Protein AF-R7T8Q0-F1 (afdb_monomer)

Foldseek 3Di:
DDDDDDDDDDDDPPDPPCPDPWDKFWFKWKKKWFQQFFDDLVLCVVPPDQWDDDVVVQWIWHADVVVGKIWTAHRNRMIMIMGDRDPVSVVVVLVVVQVRCVVSVTNGDIGPMFTAKIKIKTADPFFFPVVVLCVVVVVQWDDDCVVPQWIWGADVVVGWIWTQHRRRMIIIMHRDPVSRVVVCVVCVVSRVVGTD

Organism: Capitella teleta (NCBI:txid283909)

Solvent-accessible surface area (backbone atoms only — not comparable to full-atom values): 10788 Å² total; per-residue (Å²): 134,87,79,87,83,80,83,80,83,83,86,78,88,76,74,80,72,84,71,72,91,69,64,72,44,51,66,30,28,31,34,35,32,29,27,85,30,80,40,64,56,72,57,47,48,72,75,42,74,66,48,48,70,37,76,93,76,58,32,33,39,37,53,41,80,81,60,54,30,42,31,41,36,34,42,77,17,45,34,39,36,35,53,18,58,39,73,68,50,38,53,52,42,55,52,50,53,47,49,54,44,37,74,74,70,44,81,59,42,90,42,78,73,43,63,63,37,25,37,34,36,33,61,50,99,46,30,32,47,55,71,60,54,27,64,79,36,52,92,43,25,50,67,50,70,92,84,37,82,42,33,40,36,52,44,77,83,57,54,31,40,35,34,42,31,50,74,19,41,33,41,33,42,13,51,40,71,67,37,43,55,53,45,49,65,62,45,46,71,63,48,60,78,36,52,105

Sequence (196 aa):
EEKEEEEEEEGGEEGCLDAPILDIVINNVVCSFSTRCHLNLKRIAREGNHVIYKPENGMVSMKLRKPYTTANIWSSGSITATGSTSEVDAKIAARRYCRILQKMGFRVRFGRYRVVNVLGTCSLPFGIRISQFAQDHHKQCSYEPELHPGATYTMMEPRATLKLFTTGSITVTAPRVENVKLAINHIWPLVFKYRM

Nearest PDB structures (foldseek):
  1cdw-assembly1_A  TM=9.760E-01  e=4.403E-21  Homo sapiens
  1vok-assembly5_A  TM=9.800E-01  e=8.972E-20  Arabidopsis thaliana
  4b0a-assembly1_A  TM=9.634E-01  e=5.429E-20  Saccharomyces cerevisiae
  4wzs-assembly1_D  TM=9.732E-01  e=9.487E-20  Encephalitozoon cuniculi GB-M1
  6e16-assembly1_A  TM=9.614E-01  e=2.192E-19  Saccharomyces cerevisiae S288C

Secondary structure (DSSP, 8-state):
-----------------------EEEEEEEEEEE-SS---HHHHHHH-SSEEEETTTTEEEEEETTTTEEEEEETTSEEEEEEESSHHHHHHHHHHHHHHHHHTT-----EEEEEEEEEEEEE-SS-B-HHHHHHHTTTTEE--TTT-SSEEEEETTTTEEEEE-TTSEEEEEESSHHHHHHHHHHHHHHHHTTB-

pLDDT: mean 84.85, std 17.07, range [26.39, 95.75]

Structure (mmCIF, N/CA/C/O backbone):
data_AF-R7T8Q0-F1
#
_entry.id   AF-R7T8Q0-F1
#
loop_
_atom_site.group_PDB
_atom_site.id
_atom_site.type_symbol
_atom_site.label_atom_id
_atom_site.label_alt_id
_atom_site.label_comp_id
_atom_site.label_asym_id
_atom_site.label_entity_id
_atom_site.label_seq_id
_atom_site.pdbx_PDB_ins_code
_atom_site.Cartn_x
_atom_site.Cartn_y
_atom_site.Cartn_z
_atom_site.occupancy
_atom_site.B_iso_or_equiv
_atom_site.auth_seq_id
_atom_site.auth_comp_id
_atom_site.auth_asym_id
_atom_site.auth_atom_id
_atom_site.pdbx_PDB_model_num
ATOM 1 N N . GLU A 1 1 ? -33.573 -41.399 -43.851 1.00 38.53 1 GLU A N 1
ATOM 2 C CA . GLU A 1 1 ? -32.718 -40.475 -44.617 1.00 38.53 1 GLU A CA 1
ATOM 3 C C . GLU A 1 1 ? -33.036 -39.073 -44.107 1.00 38.53 1 GLU A C 1
ATOM 5 O O . GLU A 1 1 ? -33.860 -38.383 -44.681 1.00 38.53 1 GLU A O 1
ATOM 10 N N . GLU A 1 2 ? -32.704 -38.723 -42.862 1.00 35.88 2 GLU A N 1
ATOM 11 C CA . GLU A 1 2 ? -31.340 -38.505 -42.340 1.00 35.88 2 GLU A CA 1
ATOM 12 C C . GLU A 1 2 ? -30.496 -37.688 -43.314 1.00 35.88 2 GLU A C 1
ATOM 14 O O . GLU A 1 2 ? -29.957 -38.249 -44.263 1.00 35.88 2 GLU A O 1
ATOM 19 N N . LYS A 1 3 ? -30.415 -36.379 -43.058 1.00 32.78 3 LYS A N 1
ATOM 20 C CA . LYS A 1 3 ? -29.250 -35.537 -43.329 1.00 32.78 3 LYS A CA 1
ATOM 21 C C . LYS A 1 3 ? -29.212 -34.438 -42.269 1.00 32.78 3 LYS A C 1
ATOM 23 O O . LYS A 1 3 ? -30.033 -33.525 -42.276 1.00 32.78 3 LYS A O 1
ATOM 28 N N . GLU A 1 4 ? -28.309 -34.642 -41.321 1.00 31.45 4 GLU A N 1
ATOM 29 C CA . GLU A 1 4 ? -27.741 -33.632 -40.438 1.00 31.45 4 GLU A CA 1
ATOM 30 C C . GLU A 1 4 ? -26.953 -32.635 -41.302 1.00 31.45 4 GLU A C 1
ATOM 32 O O . GLU A 1 4 ? -26.169 -33.041 -42.160 1.00 31.45 4 GLU A O 1
ATOM 37 N N . GLU A 1 5 ? -27.180 -31.344 -41.091 1.00 33.19 5 GLU A N 1
ATOM 38 C CA . GLU A 1 5 ? -26.257 -30.278 -41.477 1.00 33.19 5 GLU A CA 1
ATOM 39 C C . GLU A 1 5 ? -25.858 -29.593 -40.166 1.00 33.19 5 GLU A C 1
ATOM 41 O O . GLU A 1 5 ? -26.568 -28.731 -39.650 1.00 33.19 5 GLU A O 1
ATOM 46 N N . GLU A 1 6 ? -24.769 -30.077 -39.565 1.00 33.00 6 GLU A N 1
ATOM 47 C CA . GLU A 1 6 ? -23.993 -29.316 -38.590 1.00 33.00 6 GLU A CA 1
ATOM 48 C C . GLU A 1 6 ? -23.070 -28.388 -39.391 1.00 33.00 6 GLU A C 1
ATOM 50 O O . GLU A 1 6 ? -22.232 -28.842 -40.170 1.00 33.00 6 GLU A O 1
ATOM 55 N N . GLU A 1 7 ? -23.275 -27.080 -39.248 1.00 31.66 7 GLU A N 1
ATOM 56 C CA . GLU A 1 7 ? -22.374 -26.057 -39.772 1.00 31.66 7 GLU A CA 1
ATOM 57 C C . GLU A 1 7 ? -21.091 -26.049 -38.924 1.00 31.66 7 GLU A C 1
ATOM 59 O O . GLU A 1 7 ? -21.078 -25.595 -37.779 1.00 31.66 7 GLU A O 1
ATOM 64 N N . GLU A 1 8 ? -20.004 -26.577 -39.488 1.00 29.05 8 GLU A N 1
ATOM 65 C CA . GLU A 1 8 ? -18.639 -26.353 -39.011 1.00 29.05 8 GLU A CA 1
ATOM 66 C C . GLU A 1 8 ? -18.234 -24.899 -39.317 1.00 29.05 8 GLU A C 1
ATOM 68 O O . GLU A 1 8 ? -17.882 -24.554 -40.447 1.00 29.05 8 GLU A O 1
ATOM 73 N N . GLU A 1 9 ? -18.268 -24.026 -38.308 1.00 31.03 9 GLU A N 1
ATOM 74 C CA . GLU A 1 9 ? -17.567 -22.739 -38.356 1.00 31.03 9 GLU A CA 1
ATOM 75 C C . GLU A 1 9 ? -16.078 -22.951 -38.024 1.00 31.03 9 GLU A C 1
ATOM 77 O O . GLU A 1 9 ? -15.647 -22.871 -36.873 1.0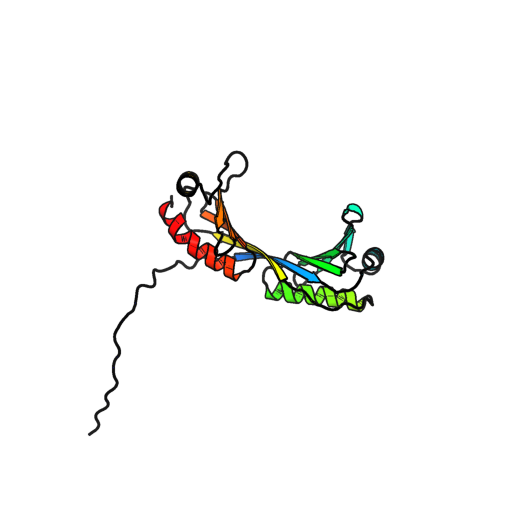0 31.03 9 GLU A O 1
ATOM 82 N N . GLU A 1 10 ? -15.266 -23.200 -39.054 1.00 31.58 10 GLU A N 1
ATOM 83 C CA . GLU A 1 10 ? -13.841 -22.864 -39.024 1.00 31.58 10 GLU A CA 1
ATOM 84 C C . GLU A 1 10 ? -13.664 -21.365 -39.307 1.00 31.58 10 GLU A C 1
ATOM 86 O O . GLU A 1 10 ? -14.063 -20.866 -40.361 1.00 31.58 10 GLU A O 1
ATOM 91 N N . GLY A 1 11 ? -12.986 -20.641 -38.411 1.00 26.39 11 GLY A N 1
ATOM 92 C CA . GLY A 1 11 ? -12.436 -19.335 -38.769 1.00 26.39 11 GLY A CA 1
ATOM 93 C C . GLY A 1 11 ? -12.091 -18.412 -37.609 1.00 26.39 11 GLY A C 1
ATOM 94 O O . GLY A 1 11 ? -12.932 -17.642 -37.157 1.00 26.39 11 GLY A O 1
ATOM 95 N N . GLY A 1 12 ? -10.809 -18.389 -37.230 1.00 28.09 12 GLY A N 1
ATOM 96 C CA . GLY A 1 12 ? -10.190 -17.183 -36.670 1.00 28.09 12 GLY A CA 1
ATOM 97 C C . GLY A 1 12 ? -9.540 -17.316 -35.296 1.00 28.09 12 GLY A C 1
ATOM 98 O O . GLY A 1 12 ? -9.848 -16.537 -34.398 1.00 28.09 12 GLY A O 1
ATOM 99 N N . GLU A 1 13 ? -8.579 -18.229 -35.133 1.00 37.47 13 GLU A N 1
ATOM 100 C CA . GLU A 1 13 ? -7.553 -18.078 -34.095 1.00 37.47 13 GLU A CA 1
ATOM 101 C C . GLU A 1 13 ? -6.647 -16.881 -34.441 1.00 37.47 13 GLU A C 1
ATOM 103 O O . GLU A 1 13 ? -5.555 -17.019 -34.994 1.00 37.47 13 GLU A O 1
ATOM 108 N N . GLU A 1 14 ? -7.100 -15.665 -34.132 1.00 35.75 14 GLU A N 1
ATOM 109 C CA . GLU A 1 14 ? -6.237 -14.484 -34.142 1.00 35.75 14 GLU A CA 1
ATOM 110 C C . GLU A 1 14 ? -5.312 -14.506 -32.913 1.00 35.75 14 GLU A C 1
ATOM 112 O O . GLU A 1 14 ? -5.610 -13.962 -31.853 1.00 35.75 14 GLU A O 1
ATOM 117 N N . GLY A 1 15 ? -4.163 -15.168 -33.074 1.00 34.41 15 GLY A N 1
ATOM 118 C CA . GLY A 1 15 ? -2.878 -14.789 -32.479 1.00 34.41 15 GLY A CA 1
ATOM 119 C C . GLY A 1 15 ? -2.870 -14.439 -30.990 1.00 34.41 15 GLY A C 1
ATOM 120 O O . GLY A 1 15 ? -2.535 -13.312 -30.618 1.00 34.41 15 GLY A O 1
ATOM 121 N N . CYS A 1 16 ? -3.119 -15.418 -30.121 1.00 35.66 16 CYS A N 1
ATOM 122 C CA . CYS A 1 16 ? -2.725 -15.301 -28.721 1.00 35.66 16 CYS A CA 1
ATOM 123 C C . CYS A 1 16 ? -1.196 -15.453 -28.656 1.00 35.66 16 CYS A C 1
ATOM 125 O O . CYS A 1 16 ? -0.671 -16.558 -28.569 1.00 35.66 16 CYS A O 1
ATOM 127 N N . LEU A 1 17 ? -0.460 -14.344 -28.786 1.00 39.97 17 LEU A N 1
ATOM 128 C CA . LEU A 1 17 ? 0.956 -14.314 -28.426 1.00 39.97 17 LEU A CA 1
ATOM 129 C C . LEU A 1 17 ? 1.064 -14.873 -27.009 1.00 39.97 17 LEU A C 1
ATOM 131 O O . LEU A 1 17 ? 0.490 -14.279 -26.096 1.00 39.97 17 LEU A O 1
ATOM 135 N N . ASP A 1 18 ? 1.775 -15.991 -26.855 1.00 44.75 18 ASP A N 1
ATOM 136 C CA . ASP A 1 18 ? 2.146 -16.602 -25.581 1.00 44.75 18 ASP A CA 1
ATOM 137 C C . ASP A 1 18 ? 2.715 -15.533 -24.638 1.00 44.75 18 ASP A C 1
ATOM 139 O O . ASP A 1 18 ? 3.918 -15.261 -24.604 1.00 44.75 18 ASP A O 1
ATOM 143 N N . ALA A 1 19 ? 1.845 -14.872 -23.876 1.00 49.31 19 ALA A N 1
ATOM 144 C CA . ALA A 1 19 ? 2.257 -14.075 -22.745 1.00 49.31 19 ALA A CA 1
ATOM 145 C C . ALA A 1 19 ? 2.774 -15.101 -21.737 1.00 49.31 19 ALA A C 1
ATOM 147 O O . ALA A 1 19 ? 1.989 -15.931 -21.268 1.00 49.31 19 ALA A O 1
ATOM 148 N N . PRO A 1 20 ? 4.081 -15.122 -21.430 1.00 59.03 20 PRO A N 1
ATOM 149 C CA . PRO A 1 20 ? 4.582 -16.106 -20.496 1.00 59.03 20 PRO A CA 1
ATOM 150 C C . PRO A 1 20 ? 3.863 -15.930 -19.170 1.00 59.03 20 PRO A C 1
ATOM 152 O O . PRO A 1 20 ? 3.491 -14.820 -18.781 1.00 59.03 20 PRO A O 1
ATOM 155 N N . ILE A 1 21 ? 3.667 -17.047 -18.478 1.00 63.84 21 ILE A N 1
ATOM 156 C CA . ILE A 1 21 ? 3.061 -17.065 -17.154 1.00 63.84 21 ILE A CA 1
ATOM 157 C C . ILE A 1 21 ? 4.006 -16.306 -16.220 1.00 63.84 21 ILE A C 1
ATOM 159 O O . ILE A 1 21 ? 4.993 -16.849 -15.726 1.00 63.84 21 ILE A O 1
ATOM 163 N N . LEU A 1 22 ? 3.736 -15.018 -16.028 1.00 75.56 22 LEU A N 1
ATOM 164 C CA . LEU A 1 22 ? 4.469 -14.182 -15.094 1.00 75.56 22 LEU A CA 1
ATOM 165 C C . LEU A 1 22 ? 3.908 -14.412 -13.704 1.00 75.56 22 LEU A C 1
ATOM 167 O O . LEU A 1 22 ? 2.721 -14.189 -13.457 1.00 75.56 22 LEU A O 1
ATOM 171 N N . ASP A 1 23 ? 4.774 -14.837 -12.790 1.00 80.75 23 ASP A N 1
ATOM 172 C CA . ASP A 1 23 ? 4.393 -15.000 -11.397 1.00 80.75 23 ASP A CA 1
ATOM 173 C C . ASP A 1 23 ? 4.329 -13.623 -10.719 1.00 80.75 23 ASP A C 1
ATOM 175 O O . ASP A 1 23 ? 5.344 -13.001 -10.381 1.00 80.75 23 ASP A O 1
ATOM 179 N N . ILE A 1 24 ? 3.106 -13.101 -10.601 1.00 88.19 24 ILE A N 1
ATOM 180 C CA . ILE A 1 24 ? 2.817 -11.818 -9.964 1.00 88.19 24 ILE A CA 1
ATOM 181 C C . ILE A 1 24 ? 2.479 -12.080 -8.501 1.00 88.19 24 ILE A C 1
ATOM 183 O O . ILE A 1 24 ? 1.375 -12.516 -8.167 1.00 88.19 24 ILE A O 1
ATOM 187 N N . VAL A 1 25 ? 3.396 -11.712 -7.613 1.00 90.94 25 VAL A N 1
ATOM 188 C CA . VAL A 1 25 ? 3.212 -11.857 -6.169 1.00 90.94 25 VAL A CA 1
ATOM 189 C C . VAL A 1 25 ? 2.767 -10.527 -5.571 1.00 90.94 25 VAL A C 1
ATOM 191 O O . VAL A 1 25 ? 3.467 -9.516 -5.662 1.00 90.94 25 VAL A O 1
ATOM 194 N N . ILE A 1 26 ? 1.596 -10.507 -4.932 1.00 92.00 26 ILE A N 1
ATOM 195 C CA . ILE A 1 26 ? 1.128 -9.339 -4.176 1.00 92.00 26 ILE A CA 1
ATOM 196 C C . ILE A 1 26 ? 1.706 -9.398 -2.764 1.00 92.00 26 ILE A C 1
ATOM 198 O O . ILE A 1 26 ? 1.326 -10.236 -1.948 1.00 92.00 26 ILE A O 1
ATOM 202 N N . ASN A 1 27 ? 2.608 -8.468 -2.461 1.00 91.38 27 ASN A N 1
ATOM 203 C CA . ASN A 1 27 ? 3.305 -8.437 -1.178 1.00 91.38 27 ASN A CA 1
ATOM 204 C C . ASN A 1 27 ? 2.554 -7.627 -0.127 1.00 91.38 27 ASN A C 1
ATOM 206 O O . ASN A 1 27 ? 2.599 -7.949 1.059 1.00 91.38 27 ASN A O 1
ATOM 210 N N . ASN A 1 28 ? 1.903 -6.534 -0.535 1.00 93.44 28 ASN A N 1
ATOM 211 C CA . ASN A 1 28 ? 1.244 -5.648 0.414 1.00 93.44 28 ASN A CA 1
ATOM 212 C C . ASN A 1 28 ? 0.067 -4.902 -0.210 1.00 93.44 28 ASN A C 1
ATOM 214 O O . ASN A 1 28 ? 0.187 -4.266 -1.251 1.00 93.44 28 ASN A O 1
ATOM 218 N N . VAL A 1 29 ? -1.049 -4.903 0.500 1.00 93.75 29 VAL A N 1
ATOM 219 C CA . VAL A 1 29 ? -2.251 -4.139 0.209 1.00 93.75 29 VAL A CA 1
ATOM 220 C C . VAL A 1 29 ? -2.482 -3.182 1.368 1.00 93.75 29 VAL A C 1
ATOM 222 O O . VAL A 1 29 ? -2.658 -3.575 2.525 1.00 93.75 29 VAL A O 1
ATOM 225 N N . VAL A 1 30 ? -2.492 -1.897 1.039 1.00 94.44 30 VAL A N 1
ATOM 226 C CA . VAL A 1 30 ? -2.804 -0.803 1.948 1.00 94.44 30 VAL A CA 1
ATOM 227 C C . VAL A 1 30 ? -4.242 -0.384 1.708 1.00 94.44 30 VAL A C 1
ATOM 229 O O . VAL A 1 30 ? -4.599 0.053 0.614 1.00 94.44 30 VAL A O 1
ATOM 232 N N . CYS A 1 31 ? -5.073 -0.463 2.741 1.00 94.56 31 CYS A N 1
ATOM 233 C CA . CYS A 1 31 ? -6.454 -0.003 2.681 1.00 94.56 31 CYS A CA 1
ATOM 234 C C . CYS A 1 31 ? -6.713 1.099 3.702 1.00 94.56 31 CYS A C 1
ATOM 236 O O . CYS A 1 31 ? -6.096 1.158 4.763 1.00 94.56 31 CYS A O 1
ATOM 238 N N . SER A 1 32 ? -7.646 1.982 3.372 1.00 95.06 32 SER A N 1
ATOM 239 C CA . SER A 1 32 ? -8.131 3.028 4.258 1.00 95.06 32 SER A CA 1
ATOM 240 C C . SER A 1 32 ? -9.641 2.929 4.380 1.00 95.06 32 SER A C 1
ATOM 242 O O . SER A 1 32 ? -10.343 2.604 3.422 1.00 95.06 32 SER A O 1
ATOM 244 N N . PHE A 1 33 ? -10.143 3.162 5.583 1.00 95.75 33 PHE A N 1
ATOM 245 C CA . PHE A 1 33 ? -11.562 3.146 5.894 1.00 95.75 33 PHE A CA 1
ATOM 246 C C . PHE A 1 33 ? -11.853 4.090 7.055 1.00 95.75 33 PHE A C 1
ATOM 248 O O . PHE A 1 33 ? -10.958 4.532 7.773 1.00 95.75 33 PHE A O 1
ATOM 255 N N . SER A 1 34 ? -13.125 4.423 7.237 1.00 95.06 34 SER A N 1
ATOM 256 C CA . SER A 1 34 ? -13.573 5.322 8.293 1.00 95.06 34 SER A CA 1
ATOM 257 C C . SER A 1 34 ? -14.600 4.640 9.186 1.00 95.06 34 SER A C 1
ATOM 259 O O . SER A 1 34 ? -15.460 3.896 8.712 1.00 95.06 34 SER A O 1
ATOM 261 N N . THR A 1 35 ? -14.522 4.933 10.482 1.00 91.50 35 THR A N 1
ATOM 262 C CA . THR A 1 35 ? -15.468 4.490 11.511 1.00 91.50 35 THR A CA 1
ATOM 263 C C . THR A 1 35 ? -16.612 5.477 11.748 1.00 91.50 35 THR A C 1
ATOM 265 O O . THR A 1 35 ? -17.527 5.160 12.511 1.00 91.50 35 THR A O 1
ATOM 268 N N . ARG A 1 36 ? -16.575 6.661 11.101 1.00 89.75 36 ARG A N 1
ATOM 269 C CA . ARG A 1 36 ? -17.563 7.758 11.226 1.00 89.75 36 ARG A CA 1
ATOM 270 C C . ARG A 1 36 ? -17.815 8.212 12.674 1.00 89.75 36 ARG A C 1
ATOM 272 O O . ARG A 1 36 ? -18.862 8.786 12.960 1.00 89.75 36 ARG A O 1
ATOM 279 N N . CYS A 1 37 ? -16.882 7.957 13.585 1.00 91.19 37 CYS A N 1
ATOM 280 C CA . CYS A 1 37 ? -16.994 8.331 14.988 1.00 91.19 37 CYS A CA 1
ATOM 281 C C . CYS A 1 37 ? -15.666 8.883 15.504 1.00 91.19 37 CYS A C 1
ATOM 283 O O . CYS A 1 37 ? -14.601 8.449 15.068 1.00 91.19 37 CYS A O 1
ATOM 285 N N . HIS A 1 38 ? -15.733 9.788 16.478 1.00 91.38 38 HIS A N 1
ATOM 286 C CA . HIS A 1 38 ? -14.540 10.252 17.173 1.00 91.38 38 HIS A CA 1
ATOM 287 C C . HIS A 1 38 ? -1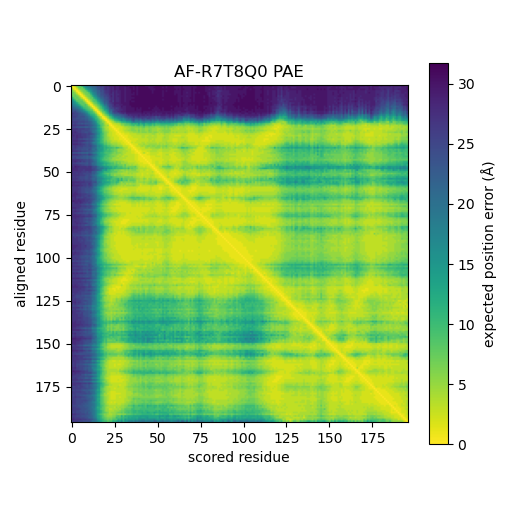4.002 9.149 18.093 1.00 91.38 38 HIS A C 1
ATOM 289 O O . HIS A 1 38 ? -14.758 8.540 18.855 1.00 91.38 38 HIS A O 1
ATOM 295 N N . LEU A 1 39 ? -12.702 8.875 18.005 1.00 90.50 39 LEU A N 1
ATOM 296 C CA . LEU A 1 39 ? -12.033 7.819 18.758 1.00 90.50 39 LEU A CA 1
ATOM 297 C C . LEU A 1 39 ? -11.085 8.434 19.786 1.00 90.50 39 LEU A C 1
ATOM 299 O O . LEU A 1 39 ? -10.142 9.146 19.443 1.00 90.50 39 LEU A O 1
ATOM 303 N N . ASN A 1 40 ? -11.302 8.110 21.061 1.00 92.31 40 ASN A N 1
ATOM 304 C CA . ASN A 1 40 ? -10.379 8.511 22.114 1.00 92.31 40 ASN A CA 1
ATOM 305 C C . ASN A 1 40 ? -9.170 7.564 22.125 1.00 92.31 40 ASN A C 1
ATOM 307 O O . ASN A 1 40 ? -9.229 6.454 22.657 1.00 92.31 40 ASN A O 1
ATOM 311 N N . LEU A 1 41 ? -8.068 8.030 21.540 1.00 92.19 41 LEU A N 1
ATOM 312 C CA . LEU A 1 41 ? -6.833 7.262 21.383 1.00 92.19 41 LEU A CA 1
ATOM 313 C C . LEU A 1 41 ? -6.225 6.817 22.718 1.00 92.19 41 LEU A C 1
ATOM 315 O O . LEU A 1 41 ? -5.739 5.695 22.814 1.00 92.19 41 LEU A O 1
ATOM 319 N N . LYS A 1 42 ? -6.311 7.647 23.768 1.00 91.06 42 LYS A N 1
ATOM 320 C CA . LYS A 1 42 ? -5.800 7.298 25.106 1.00 91.06 42 LYS A CA 1
ATOM 321 C C . LYS A 1 42 ? -6.576 6.131 25.709 1.00 91.06 42 LYS A C 1
ATOM 323 O O . LYS A 1 42 ? -5.993 5.271 26.359 1.00 91.06 42 LYS A O 1
ATOM 328 N N . ARG A 1 43 ? -7.890 6.092 25.474 1.00 91.62 43 ARG A N 1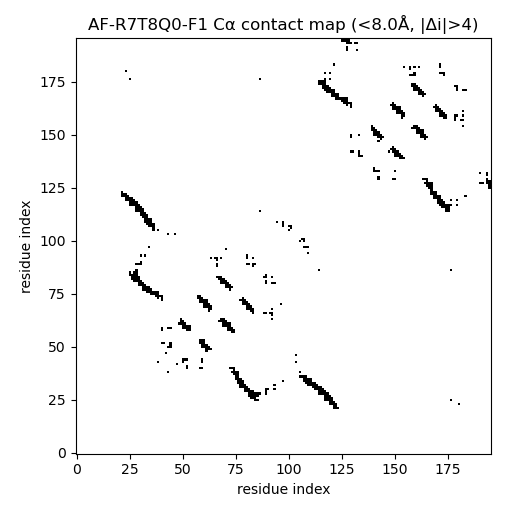
ATOM 329 C CA . ARG A 1 43 ? -8.745 4.995 25.932 1.00 91.62 43 ARG A CA 1
ATOM 330 C C . ARG A 1 43 ? -8.430 3.700 25.185 1.00 91.62 43 ARG A C 1
ATOM 332 O O . ARG A 1 43 ? -8.231 2.675 25.823 1.00 91.62 43 ARG A O 1
ATOM 339 N N . ILE A 1 44 ? -8.276 3.771 23.860 1.00 91.56 44 ILE A N 1
ATOM 340 C CA . ILE A 1 44 ? -7.864 2.620 23.038 1.00 91.56 44 ILE A CA 1
ATOM 341 C C . ILE A 1 44 ? -6.478 2.115 23.455 1.00 91.56 44 ILE A C 1
ATOM 343 O O . ILE A 1 44 ? -6.258 0.914 23.474 1.00 91.56 44 ILE A O 1
ATOM 347 N N . ALA A 1 45 ? -5.552 3.002 23.817 1.00 91.50 45 ALA A N 1
ATOM 348 C CA . ALA A 1 45 ? -4.223 2.614 24.282 1.00 91.50 45 ALA A CA 1
ATOM 349 C C . ALA A 1 45 ? -4.239 1.873 25.631 1.00 91.50 45 ALA A C 1
ATOM 351 O O . ALA A 1 45 ? -3.379 1.034 25.865 1.00 91.50 45 ALA A O 1
ATOM 352 N N . ARG A 1 46 ? -5.199 2.191 26.512 1.00 90.44 46 ARG A N 1
ATOM 353 C CA . ARG A 1 46 ? -5.345 1.564 27.837 1.00 90.44 46 ARG A CA 1
ATOM 354 C C . ARG A 1 46 ? -6.111 0.242 27.791 1.00 90.44 46 ARG A C 1
ATOM 356 O O . ARG A 1 46 ? -5.732 -0.695 28.476 1.00 90.44 46 ARG A O 1
ATOM 363 N N . GLU A 1 47 ? -7.198 0.191 27.023 1.00 89.19 47 GLU A N 1
ATOM 364 C CA . GLU A 1 47 ? -8.088 -0.980 26.932 1.00 89.19 47 GLU A CA 1
ATOM 365 C C . GLU A 1 47 ? -7.693 -1.943 25.797 1.00 89.19 47 GLU A C 1
ATOM 367 O O . GLU A 1 47 ? -8.118 -3.098 25.771 1.00 89.19 47 GLU A O 1
ATOM 372 N N . GLY A 1 48 ? -6.926 -1.466 24.815 1.00 83.75 48 GLY A N 1
ATOM 373 C CA . GLY A 1 48 ? -6.579 -2.216 23.616 1.00 83.75 48 GLY A CA 1
ATOM 374 C C . GLY A 1 48 ? -5.431 -3.195 23.834 1.00 83.75 48 GLY A C 1
ATOM 375 O O . GLY A 1 48 ? -4.429 -2.885 24.469 1.00 83.75 48 GLY A O 1
ATOM 376 N N . ASN A 1 49 ? -5.539 -4.366 23.209 1.00 86.25 49 ASN A N 1
ATOM 377 C CA . ASN A 1 49 ? -4.458 -5.349 23.158 1.00 86.25 49 ASN A CA 1
ATOM 378 C C . ASN A 1 49 ? -3.606 -5.147 21.900 1.00 86.25 49 ASN A C 1
ATOM 380 O O . ASN A 1 49 ? -4.148 -4.900 20.822 1.00 86.25 49 ASN A O 1
ATOM 384 N N . HIS A 1 50 ? -2.287 -5.330 22.019 1.00 89.75 50 HIS A N 1
ATOM 385 C CA . HIS A 1 50 ? -1.330 -5.191 20.908 1.00 89.75 50 HIS A CA 1
ATOM 386 C C . HIS A 1 50 ? -1.400 -3.819 20.214 1.00 89.75 50 HIS A C 1
ATOM 388 O O . HIS A 1 50 ? -1.329 -3.715 18.984 1.00 89.75 50 HIS A O 1
ATOM 394 N N . VAL A 1 51 ? -1.564 -2.768 21.019 1.00 93.12 51 VAL A N 1
ATOM 395 C CA . VAL A 1 51 ? -1.611 -1.374 20.578 1.00 93.12 51 VAL A CA 1
ATOM 396 C C . VAL A 1 51 ? -0.353 -0.629 21.003 1.00 93.12 51 VAL A C 1
ATOM 398 O O . VAL A 1 51 ? 0.177 -0.838 22.088 1.00 93.12 51 VAL A O 1
ATOM 401 N N . ILE A 1 52 ? 0.111 0.269 20.144 1.00 93.00 52 ILE A N 1
ATOM 402 C CA . ILE A 1 52 ? 1.208 1.194 20.406 1.00 93.00 52 ILE A CA 1
ATOM 403 C C . ILE A 1 52 ? 0.654 2.593 20.184 1.00 93.00 52 ILE A C 1
ATOM 405 O O . ILE A 1 52 ? 0.286 2.958 19.064 1.00 93.00 52 ILE A O 1
ATOM 409 N N . TYR A 1 53 ? 0.575 3.378 21.253 1.00 93.06 53 TYR A N 1
ATOM 410 C CA . TYR A 1 53 ? 0.181 4.776 21.159 1.00 93.06 53 TYR A CA 1
ATOM 411 C C . TYR A 1 53 ? 1.389 5.635 20.798 1.00 93.06 53 TYR A C 1
ATOM 413 O O . TYR A 1 53 ? 2.400 5.606 21.494 1.00 93.06 53 TYR A O 1
ATOM 421 N N . LYS A 1 54 ? 1.275 6.401 19.711 1.00 90.69 54 LYS A N 1
ATOM 422 C CA . LYS A 1 54 ? 2.297 7.347 19.262 1.00 90.69 54 LYS A CA 1
ATOM 423 C C . LYS A 1 54 ? 1.740 8.767 19.398 1.00 90.69 54 LYS A C 1
ATOM 425 O O . LYS A 1 54 ? 1.090 9.238 18.461 1.00 90.69 54 LYS A O 1
ATOM 430 N N . PRO A 1 55 ? 1.939 9.435 20.552 1.00 84.62 55 PRO A N 1
ATOM 431 C CA . PRO A 1 55 ? 1.398 10.772 20.790 1.00 84.62 55 PRO A CA 1
ATOM 432 C C . PRO A 1 55 ? 1.962 11.809 19.813 1.00 84.62 55 PRO A C 1
ATOM 434 O O . PRO A 1 55 ? 1.202 12.658 19.363 1.00 84.62 55 PRO A O 1
ATOM 437 N N . GLU A 1 56 ? 3.235 11.684 19.426 1.00 88.62 56 GLU A N 1
ATOM 438 C CA . GLU A 1 56 ? 3.912 12.563 18.455 1.00 88.62 56 GLU A CA 1
ATOM 439 C C . GLU A 1 56 ? 3.172 12.629 17.115 1.00 88.62 56 GLU A C 1
ATOM 441 O O . GLU A 1 56 ? 2.983 13.696 16.543 1.00 88.62 56 GLU A O 1
ATOM 446 N N . ASN A 1 57 ? 2.669 11.481 16.656 1.00 85.12 57 ASN A N 1
ATOM 447 C CA . ASN A 1 57 ? 1.972 11.366 15.378 1.00 85.12 57 ASN A CA 1
ATOM 448 C C . ASN A 1 57 ? 0.444 11.449 15.521 1.00 85.12 57 ASN A C 1
ATOM 450 O O . ASN A 1 57 ? -0.273 11.299 14.529 1.00 85.12 57 ASN A O 1
ATOM 454 N N . GLY A 1 58 ? -0.074 11.599 16.745 1.00 88.88 58 GLY A N 1
ATOM 455 C CA . GLY A 1 58 ? -1.511 11.618 17.019 1.00 88.88 58 GLY A CA 1
ATOM 456 C C . GLY A 1 58 ? -2.253 10.359 16.552 1.00 88.88 58 GLY A C 1
ATOM 457 O O . GLY A 1 58 ? -3.397 10.456 16.104 1.00 88.88 58 GLY A O 1
ATOM 458 N N . MET A 1 59 ? -1.617 9.181 16.622 1.00 92.81 59 MET A N 1
ATOM 459 C CA . MET A 1 59 ? -2.205 7.919 16.153 1.00 92.81 59 MET A CA 1
ATOM 460 C C . MET A 1 59 ? -1.960 6.744 17.107 1.00 92.81 59 MET A C 1
ATOM 462 O O . MET A 1 59 ? -0.983 6.704 17.857 1.00 92.81 59 MET A O 1
ATOM 466 N N . VAL A 1 60 ? -2.842 5.749 17.047 1.00 94.62 60 VAL A N 1
ATOM 467 C CA . VAL A 1 60 ? -2.659 4.440 17.691 1.00 94.62 60 VAL A CA 1
ATOM 468 C C . VAL A 1 60 ? -2.397 3.402 16.614 1.00 94.62 60 VAL A C 1
ATOM 470 O O . VAL A 1 60 ? -3.196 3.255 15.694 1.00 94.62 60 VAL A O 1
ATOM 473 N N . SER A 1 61 ? -1.302 2.661 16.738 1.00 94.69 61 SER A N 1
ATOM 474 C CA . SER A 1 61 ? -1.002 1.528 15.869 1.00 94.69 61 SER A CA 1
ATOM 475 C C . SER A 1 61 ? -1.453 0.234 16.541 1.00 94.69 61 SER A C 1
ATOM 477 O O . SER A 1 61 ? -0.997 -0.073 17.636 1.00 94.69 61 SER A O 1
ATOM 479 N N . MET A 1 62 ? -2.358 -0.517 15.923 1.00 94.06 62 MET A N 1
ATOM 480 C CA . MET A 1 62 ? -2.903 -1.775 16.434 1.00 94.06 62 MET A CA 1
ATOM 481 C C . MET A 1 62 ? -2.506 -2.930 15.519 1.00 94.06 62 MET A C 1
ATOM 483 O O . MET A 1 62 ? -2.786 -2.907 14.318 1.00 94.06 62 MET A O 1
ATOM 487 N N . LYS A 1 63 ? -1.907 -3.977 16.087 1.00 94.06 63 LYS A N 1
ATOM 488 C CA . LYS A 1 63 ? -1.524 -5.177 15.336 1.00 94.06 63 LYS A CA 1
ATOM 489 C C . LYS A 1 63 ? -2.555 -6.287 15.493 1.00 94.06 63 LYS A C 1
ATOM 491 O O . LYS A 1 63 ? -3.073 -6.531 16.579 1.00 94.06 63 LYS A O 1
ATOM 496 N N . LEU A 1 64 ? -2.831 -6.976 14.392 1.00 92.06 64 LEU A N 1
ATOM 497 C CA . LEU A 1 64 ? -3.697 -8.145 14.334 1.00 92.06 64 LEU A CA 1
ATOM 498 C C . LEU A 1 64 ? -2.872 -9.355 13.888 1.00 92.06 64 LEU A C 1
ATOM 500 O O . LEU A 1 64 ? -2.015 -9.233 13.022 1.00 92.06 64 LEU A O 1
ATOM 504 N N . ARG A 1 65 ? -3.123 -10.527 14.486 1.00 88.94 65 ARG A N 1
ATOM 505 C CA . ARG A 1 65 ? -2.385 -11.764 14.167 1.00 88.94 65 ARG A CA 1
ATOM 506 C C . ARG A 1 65 ? -2.928 -12.497 12.938 1.00 88.94 65 ARG A C 1
ATOM 508 O O . ARG A 1 65 ? -2.159 -13.106 12.208 1.00 88.94 65 ARG A O 1
ATOM 515 N N . LYS A 1 66 ? -4.250 -12.492 12.740 1.00 85.69 66 LYS A N 1
ATOM 516 C CA . LYS A 1 66 ? -4.924 -13.127 11.597 1.00 85.69 66 LYS A CA 1
ATOM 517 C C . LYS A 1 66 ? -5.975 -12.167 11.024 1.00 85.69 66 LYS A C 1
ATOM 519 O O . LYS A 1 66 ? -6.900 -11.828 11.766 1.00 85.69 66 LYS A O 1
ATOM 524 N N . PRO A 1 67 ? -5.894 -11.768 9.746 1.00 88.00 67 PRO A N 1
ATOM 525 C CA . PRO A 1 67 ? -4.658 -11.723 8.949 1.00 88.00 67 PRO A CA 1
ATOM 526 C C . PRO A 1 67 ? -3.571 -10.903 9.673 1.00 88.00 67 PRO A C 1
ATOM 528 O O . PRO A 1 67 ? -3.893 -10.109 10.561 1.00 88.00 67 PRO A O 1
ATOM 531 N N . TYR A 1 68 ? -2.294 -11.142 9.356 1.00 91.25 68 TYR A N 1
ATOM 532 C CA . TYR A 1 68 ? -1.188 -10.399 9.966 1.00 91.25 68 TYR A CA 1
ATOM 533 C C . TYR A 1 68 ? -1.168 -8.976 9.406 1.00 91.25 68 TYR A C 1
ATOM 535 O O . TYR A 1 68 ? -0.670 -8.734 8.314 1.00 91.25 68 TYR A O 1
ATOM 543 N N . THR A 1 69 ? -1.768 -8.034 10.129 1.00 94.00 69 THR A N 1
ATOM 544 C CA . THR A 1 69 ? -1.931 -6.657 9.654 1.00 94.00 69 THR A CA 1
ATOM 545 C C . THR A 1 69 ? -1.647 -5.659 10.758 1.00 94.00 69 THR A C 1
ATOM 547 O O . THR A 1 69 ? -1.806 -5.945 11.948 1.00 94.00 69 THR A O 1
ATOM 550 N N . THR A 1 70 ? -1.260 -4.451 10.364 1.00 94.88 70 THR A N 1
ATOM 551 C CA . THR A 1 70 ? -1.105 -3.315 11.272 1.00 94.88 70 THR A CA 1
ATOM 552 C C . THR A 1 70 ? -2.052 -2.207 10.838 1.00 94.88 70 THR A C 1
ATOM 554 O O . THR A 1 70 ? -2.028 -1.794 9.684 1.00 94.88 70 THR A O 1
ATOM 557 N N . ALA A 1 71 ? -2.888 -1.719 11.751 1.00 95.00 71 ALA A N 1
ATOM 558 C CA . ALA A 1 71 ? -3.771 -0.587 11.513 1.00 95.00 71 ALA A CA 1
ATOM 559 C C . ALA A 1 71 ? -3.304 0.634 12.290 1.00 95.00 71 ALA A C 1
ATOM 561 O O . ALA A 1 71 ? -3.134 0.574 13.502 1.00 95.00 71 ALA A O 1
ATOM 562 N N . ASN A 1 72 ? -3.174 1.755 11.600 1.00 95.25 72 ASN A N 1
ATOM 563 C CA . ASN A 1 72 ? -3.005 3.062 12.206 1.00 95.25 72 ASN A CA 1
ATOM 564 C C . ASN A 1 72 ? -4.384 3.708 12.335 1.00 95.25 72 ASN A C 1
ATOM 566 O O . ASN A 1 72 ? -5.137 3.779 11.364 1.00 95.25 72 ASN A O 1
ATOM 570 N N . ILE A 1 73 ? -4.727 4.125 13.548 1.00 94.62 73 ILE A N 1
ATOM 571 C CA . ILE A 1 73 ? -6.031 4.653 13.940 1.00 94.62 73 ILE A CA 1
ATOM 572 C C . ILE A 1 73 ? -5.835 6.099 14.378 1.00 94.62 73 ILE A C 1
ATOM 574 O O . ILE A 1 73 ? -5.059 6.373 15.296 1.00 94.62 73 ILE A O 1
ATOM 578 N N . TRP A 1 74 ? -6.568 7.013 13.751 1.00 94.88 74 TRP A N 1
ATOM 579 C CA . TRP A 1 74 ? -6.576 8.431 14.099 1.00 94.88 74 TRP A CA 1
ATOM 580 C C . TRP A 1 74 ? -7.803 8.783 14.941 1.00 94.88 74 TRP A C 1
ATOM 582 O O . TRP A 1 74 ? -8.844 8.124 14.868 1.00 94.88 74 TRP A O 1
ATOM 592 N N . SER A 1 75 ? -7.706 9.858 15.726 1.00 92.56 75 SER A N 1
ATOM 593 C CA . SER A 1 75 ? -8.808 10.344 16.574 1.00 92.56 75 SER A CA 1
ATOM 594 C C . SER A 1 75 ? -10.049 10.745 15.768 1.00 92.56 75 SER A C 1
ATOM 596 O O . SER A 1 75 ? -11.174 10.634 16.253 1.00 92.56 75 SER A O 1
ATOM 598 N N . SER A 1 76 ? -9.865 11.133 14.503 1.00 92.31 76 SER A N 1
ATOM 599 C CA . SER A 1 76 ? -10.935 11.435 13.543 1.00 92.31 76 SER A CA 1
ATOM 600 C C . SER A 1 76 ? -11.794 10.225 13.151 1.00 92.31 76 SER A C 1
ATOM 602 O O . SER A 1 76 ? -12.817 10.391 12.488 1.00 92.31 76 SER A O 1
ATOM 604 N N . GLY A 1 77 ? -11.386 9.007 13.520 1.00 91.19 77 GLY A N 1
ATOM 605 C CA . GLY A 1 77 ? -12.042 7.776 13.087 1.00 91.19 77 GLY A CA 1
ATOM 606 C C . GLY A 1 77 ? -11.611 7.306 11.698 1.00 91.19 77 GLY A C 1
ATOM 607 O O . GLY A 1 77 ? -12.157 6.331 11.181 1.00 91.19 77 GLY A O 1
ATOM 608 N N . SER A 1 78 ? -10.641 7.972 11.071 1.00 94.56 78 SER A N 1
ATOM 609 C CA . SER A 1 78 ? -9.933 7.413 9.919 1.00 94.56 78 SER A CA 1
ATOM 610 C C . SER A 1 78 ? -8.997 6.304 10.386 1.00 94.56 78 SER A C 1
ATOM 612 O O . SER A 1 78 ? -8.369 6.416 11.440 1.00 94.56 78 SER A O 1
ATOM 614 N N . ILE A 1 79 ? -8.920 5.228 9.610 1.00 95.31 79 ILE A N 1
ATOM 615 C CA . ILE A 1 79 ? -8.061 4.077 9.873 1.00 95.31 79 ILE A CA 1
ATOM 616 C C . ILE A 1 79 ? -7.395 3.662 8.565 1.00 95.31 79 ILE A C 1
ATOM 618 O O . ILE A 1 79 ? -8.035 3.617 7.515 1.00 95.31 79 ILE A O 1
ATOM 622 N N . THR A 1 80 ? -6.112 3.333 8.640 1.00 95.38 80 THR A N 1
ATOM 623 C CA . THR A 1 80 ? -5.319 2.828 7.519 1.00 95.38 80 THR A CA 1
ATOM 624 C C . THR A 1 80 ? -4.682 1.528 7.956 1.00 95.38 80 THR A C 1
ATOM 626 O O . THR A 1 80 ? -3.944 1.517 8.936 1.00 95.38 80 THR A O 1
ATOM 629 N N . ALA A 1 81 ? -4.971 0.442 7.250 1.00 94.75 81 ALA A N 1
ATOM 630 C CA . ALA A 1 81 ? -4.400 -0.867 7.518 1.00 94.75 81 ALA A CA 1
ATOM 631 C C . ALA A 1 81 ? -3.409 -1.265 6.422 1.00 94.75 81 ALA A C 1
ATOM 633 O O . ALA A 1 81 ? -3.663 -1.057 5.235 1.00 94.75 81 ALA A O 1
ATOM 634 N N . THR A 1 82 ? -2.285 -1.836 6.844 1.00 94.44 82 THR A N 1
ATOM 635 C CA . THR A 1 82 ? -1.183 -2.310 6.003 1.00 94.44 82 THR A CA 1
ATOM 636 C C . THR A 1 82 ? -0.812 -3.750 6.368 1.00 94.44 82 THR A C 1
ATOM 638 O O . THR A 1 82 ? -1.102 -4.221 7.473 1.00 94.44 82 THR A O 1
ATOM 641 N N . GLY A 1 83 ? -0.157 -4.452 5.440 1.00 90.62 83 GLY A N 1
ATOM 642 C CA . GLY A 1 83 ? 0.383 -5.801 5.637 1.00 90.62 83 GLY A CA 1
ATOM 643 C C . GLY A 1 83 ? -0.506 -6.934 5.124 1.00 90.62 83 GLY A C 1
ATOM 644 O O . GLY A 1 83 ? -0.171 -8.095 5.311 1.00 90.62 83 GLY A O 1
ATOM 645 N N . SER A 1 84 ? -1.641 -6.627 4.490 1.00 91.50 84 SER A N 1
ATOM 646 C CA . SER A 1 84 ? -2.466 -7.664 3.855 1.00 91.50 84 SER A CA 1
ATOM 647 C C . SER A 1 84 ? -1.832 -8.110 2.541 1.00 91.50 84 SER A C 1
ATOM 649 O O . SER A 1 84 ? -1.366 -7.266 1.787 1.00 91.50 84 SER A O 1
ATOM 651 N N . THR A 1 85 ? -1.852 -9.402 2.232 1.00 89.62 85 THR A N 1
ATOM 652 C CA . THR A 1 85 ? -1.346 -9.947 0.957 1.00 89.62 85 THR A CA 1
ATOM 653 C C . THR A 1 85 ? -2.423 -9.998 -0.131 1.00 89.62 85 THR A C 1
ATOM 655 O O . THR A 1 85 ? -2.122 -10.196 -1.301 1.00 89.62 85 THR A O 1
ATOM 658 N N . SER A 1 86 ? -3.691 -9.785 0.233 1.00 89.75 86 SER A N 1
ATOM 659 C CA . SER A 1 86 ? -4.836 -9.805 -0.680 1.00 89.75 86 SER A CA 1
ATOM 660 C C . SER A 1 86 ? -5.862 -8.729 -0.319 1.00 89.75 86 SER A C 1
ATOM 662 O O . SER A 1 86 ? -5.979 -8.317 0.840 1.00 89.75 86 SER A O 1
ATOM 664 N N . GLU A 1 87 ? -6.643 -8.285 -1.306 1.00 89.38 87 GLU A N 1
ATOM 665 C CA . GLU A 1 87 ? -7.752 -7.344 -1.102 1.00 89.38 87 GLU A CA 1
ATOM 666 C C . GLU A 1 87 ? -8.856 -7.940 -0.216 1.00 89.38 87 GLU A C 1
ATOM 668 O O . GLU A 1 87 ? -9.444 -7.240 0.615 1.00 89.38 87 GLU A O 1
ATOM 673 N N . VAL A 1 88 ? -9.101 -9.249 -0.339 1.00 91.25 88 VAL A N 1
ATOM 674 C CA . VAL A 1 88 ? -10.093 -9.963 0.479 1.00 91.25 88 VAL A CA 1
ATOM 675 C C . VAL A 1 88 ? -9.675 -9.934 1.949 1.00 91.25 88 VAL A C 1
ATOM 677 O O . VAL A 1 88 ? -10.459 -9.533 2.815 1.00 91.25 88 VAL A O 1
ATOM 680 N N . ASP A 1 89 ? -8.411 -10.255 2.223 1.00 92.81 89 ASP A N 1
ATOM 681 C CA . ASP A 1 89 ? -7.845 -10.221 3.570 1.00 92.81 89 ASP A CA 1
ATOM 682 C C . ASP A 1 89 ? -7.813 -8.807 4.143 1.00 92.81 89 ASP A C 1
ATOM 684 O O . ASP A 1 89 ? -8.177 -8.612 5.304 1.00 92.81 89 ASP A O 1
ATOM 688 N N . ALA A 1 90 ? -7.486 -7.801 3.327 1.00 93.06 90 ALA A N 1
ATOM 689 C CA . ALA A 1 90 ? -7.529 -6.402 3.740 1.00 93.06 90 ALA A CA 1
ATOM 690 C C . ALA A 1 90 ? -8.938 -5.990 4.196 1.00 93.06 90 ALA A C 1
ATOM 692 O O . ALA A 1 90 ? -9.108 -5.311 5.215 1.00 93.06 90 ALA A O 1
ATOM 693 N N . LYS A 1 91 ? -9.977 -6.434 3.480 1.00 92.88 91 LYS A N 1
ATOM 694 C CA . LYS A 1 91 ? -11.375 -6.169 3.841 1.00 92.88 91 LYS A CA 1
ATOM 695 C C . LYS A 1 91 ? -11.786 -6.904 5.121 1.00 92.88 91 LYS A C 1
ATOM 697 O O . LYS A 1 91 ? -12.473 -6.322 5.967 1.00 92.88 91 LYS A O 1
ATOM 702 N N . ILE A 1 92 ? -11.349 -8.152 5.302 1.00 94.19 92 ILE A N 1
ATOM 703 C CA . ILE A 1 92 ? -11.580 -8.923 6.534 1.00 94.19 92 ILE A CA 1
ATOM 704 C C . ILE A 1 92 ? -10.884 -8.248 7.725 1.00 94.19 92 ILE A C 1
ATOM 706 O O . ILE A 1 92 ? -11.514 -8.056 8.770 1.00 94.19 92 ILE A O 1
ATOM 710 N N . ALA A 1 93 ? -9.624 -7.835 7.564 1.00 94.81 93 ALA A N 1
ATOM 711 C CA . ALA A 1 93 ? -8.850 -7.113 8.570 1.00 94.81 93 ALA A CA 1
ATOM 712 C C . ALA A 1 93 ? -9.564 -5.826 8.993 1.00 94.81 93 ALA A C 1
ATOM 714 O O . ALA A 1 93 ? -9.807 -5.608 10.180 1.00 94.81 93 ALA A O 1
ATOM 715 N N . ALA A 1 94 ? -9.990 -5.015 8.021 1.00 94.75 94 ALA A N 1
ATOM 716 C CA . ALA A 1 94 ? -10.698 -3.764 8.268 1.00 94.75 94 ALA A CA 1
ATOM 717 C C . ALA A 1 94 ? -11.972 -3.974 9.108 1.00 94.75 94 ALA A C 1
ATOM 719 O O . ALA A 1 94 ? -12.199 -3.282 10.104 1.00 94.75 94 ALA A O 1
ATOM 720 N N . ARG A 1 95 ? -12.771 -4.999 8.779 1.00 94.38 95 ARG A N 1
ATOM 721 C CA . ARG A 1 95 ? -13.964 -5.364 9.563 1.00 94.38 95 ARG A CA 1
ATOM 722 C C . ARG A 1 95 ? -13.611 -5.844 10.971 1.00 94.38 95 ARG A C 1
ATOM 724 O O . ARG A 1 95 ? -14.325 -5.508 11.918 1.00 94.38 95 ARG A O 1
ATOM 731 N N . ARG A 1 96 ? -12.517 -6.595 11.134 1.00 94.00 96 ARG A N 1
ATOM 732 C CA . ARG A 1 96 ? -12.030 -7.040 12.451 1.00 94.00 96 ARG A CA 1
ATOM 733 C C . ARG A 1 96 ? -11.618 -5.860 13.326 1.00 94.00 96 ARG A C 1
ATOM 735 O O . ARG A 1 96 ? -12.046 -5.811 14.477 1.00 94.00 96 ARG A O 1
ATOM 742 N N . TYR A 1 97 ? -10.896 -4.882 12.783 1.00 94.19 97 TYR A N 1
ATOM 743 C CA . TYR A 1 97 ? -10.558 -3.657 13.514 1.00 94.19 97 TYR A CA 1
ATOM 744 C C . TYR A 1 97 ? -11.806 -2.901 13.967 1.00 94.19 97 TYR A C 1
ATOM 746 O O . TYR A 1 97 ? -11.922 -2.550 15.141 1.00 94.19 97 TYR A O 1
ATOM 754 N N . CYS A 1 98 ? -12.794 -2.730 13.083 1.00 93.94 98 CYS A N 1
ATOM 755 C CA . CYS A 1 98 ? -14.070 -2.133 13.473 1.00 93.94 98 CYS A CA 1
ATOM 756 C C . CYS A 1 98 ? -14.752 -2.914 14.600 1.00 93.94 98 CYS A C 1
ATOM 758 O O . CYS A 1 98 ? -15.246 -2.304 15.544 1.00 93.94 98 CYS A O 1
ATOM 760 N N . ARG A 1 99 ? -14.750 -4.250 14.548 1.00 93.50 99 ARG A N 1
ATOM 761 C CA . ARG A 1 99 ? -15.368 -5.079 15.590 1.00 93.50 99 ARG A CA 1
ATOM 762 C C . ARG A 1 99 ? -14.659 -4.954 16.940 1.00 93.50 99 ARG A C 1
ATOM 764 O O . ARG A 1 99 ? -15.337 -4.925 17.962 1.00 93.50 99 ARG A O 1
ATOM 771 N N . ILE A 1 100 ? -13.329 -4.863 16.953 1.00 92.31 100 ILE A N 1
ATOM 772 C CA . ILE A 1 100 ? -12.542 -4.636 18.176 1.00 92.31 100 ILE A CA 1
ATOM 773 C C . ILE A 1 100 ? -12.922 -3.288 18.799 1.00 92.31 100 ILE A C 1
ATOM 775 O O . ILE A 1 100 ? -13.240 -3.225 19.984 1.00 92.31 100 ILE A O 1
ATOM 779 N N . LEU A 1 101 ? -12.996 -2.229 17.988 1.00 92.44 101 LEU A N 1
ATOM 780 C CA . LEU A 1 101 ? -13.429 -0.907 18.446 1.00 92.44 101 LEU A CA 1
ATOM 781 C C . LEU A 1 101 ? -14.881 -0.906 18.961 1.00 92.44 101 LEU A C 1
ATOM 783 O O . LEU A 1 101 ? -15.168 -0.288 19.982 1.00 92.44 101 LEU A O 1
ATOM 787 N N . GLN A 1 102 ? -15.792 -1.637 18.311 1.00 93.19 102 GLN A N 1
ATOM 788 C CA . GLN A 1 102 ? -17.171 -1.794 18.796 1.00 93.19 102 GLN A CA 1
ATOM 789 C C . GLN A 1 102 ? -17.232 -2.484 20.161 1.00 93.19 102 GLN A C 1
ATOM 791 O O . GLN A 1 102 ? -18.018 -2.077 21.011 1.00 93.19 102 GLN A O 1
ATOM 796 N N . LYS A 1 103 ? -16.404 -3.512 20.389 1.00 92.62 103 LYS A N 1
ATOM 797 C CA . LYS A 1 103 ? -16.340 -4.219 21.679 1.00 92.62 103 LYS A CA 1
ATOM 798 C C . LYS A 1 103 ? -15.828 -3.333 22.816 1.00 92.62 103 LYS A C 1
ATOM 800 O O . LYS A 1 103 ? -16.249 -3.524 23.946 1.00 92.62 103 LYS A O 1
ATOM 805 N N . MET A 1 104 ? -14.999 -2.334 22.514 1.00 89.81 104 MET A N 1
ATOM 806 C CA . MET A 1 104 ? -14.591 -1.297 23.474 1.00 89.81 104 MET A CA 1
ATOM 807 C C . MET A 1 104 ? -15.684 -0.232 23.713 1.00 89.81 104 MET A C 1
ATOM 809 O O . MET A 1 104 ? -15.469 0.742 24.426 1.00 89.81 104 MET A O 1
ATOM 813 N N . GLY A 1 105 ? -16.876 -0.373 23.123 1.00 90.31 105 GLY A N 1
ATOM 814 C CA . GLY A 1 105 ? -18.006 0.535 23.347 1.00 90.31 105 GLY A CA 1
ATOM 815 C C . GLY A 1 105 ? -18.019 1.782 22.457 1.00 90.31 105 GLY A C 1
ATOM 816 O O . GLY A 1 105 ? -18.815 2.691 22.691 1.00 90.31 105 GLY A O 1
ATOM 817 N N . PHE A 1 106 ? -17.176 1.853 21.420 1.00 91.50 106 PHE A N 1
ATOM 818 C CA . PHE A 1 106 ? -17.263 2.924 20.425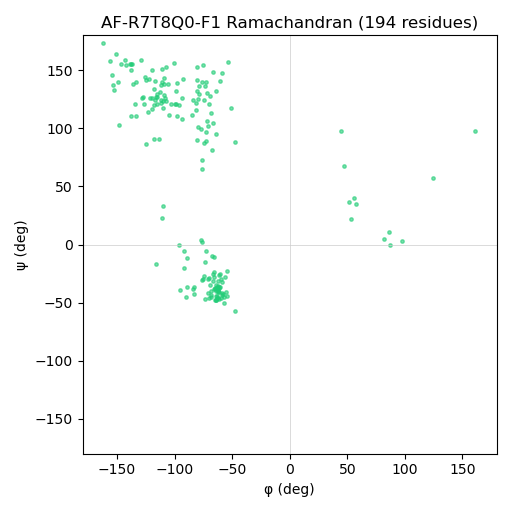 1.00 91.50 106 PHE A CA 1
ATOM 819 C C . PHE A 1 106 ? -18.393 2.644 19.421 1.00 91.50 106 PHE A C 1
ATOM 821 O O . PHE A 1 106 ? -18.521 1.535 18.896 1.00 91.50 106 PHE A O 1
ATOM 828 N N . ARG A 1 107 ? -19.190 3.669 19.086 1.00 91.31 107 ARG A N 1
ATOM 829 C CA . ARG A 1 107 ? -20.256 3.598 18.064 1.00 91.31 107 ARG A CA 1
ATOM 830 C C . ARG A 1 107 ? -19.680 3.626 16.641 1.00 91.31 107 ARG A C 1
ATOM 832 O O . ARG A 1 107 ? -19.899 4.567 15.884 1.00 91.31 107 ARG A O 1
ATOM 839 N N . VAL A 1 108 ? -18.926 2.591 16.284 1.00 93.75 108 VAL A N 1
ATOM 840 C CA . VAL A 1 108 ? -18.252 2.474 14.985 1.00 93.75 108 VAL A CA 1
ATOM 841 C C . VAL A 1 108 ? -19.216 2.044 13.886 1.00 93.75 108 VAL A C 1
ATOM 843 O O . VAL A 1 108 ? -19.866 1.000 13.993 1.00 93.75 108 VAL A O 1
ATOM 846 N N . ARG A 1 109 ? -19.214 2.793 12.779 1.00 91.88 109 ARG A N 1
ATOM 847 C CA . ARG A 1 109 ? -19.848 2.418 11.509 1.00 91.88 109 ARG A CA 1
ATOM 848 C C . ARG A 1 109 ? -18.786 2.243 10.436 1.00 91.88 109 ARG A C 1
ATOM 850 O O . ARG A 1 109 ? -18.062 3.181 10.128 1.00 91.88 109 ARG A O 1
ATOM 857 N N . PHE A 1 110 ? -18.711 1.052 9.853 1.00 92.88 110 PHE A N 1
A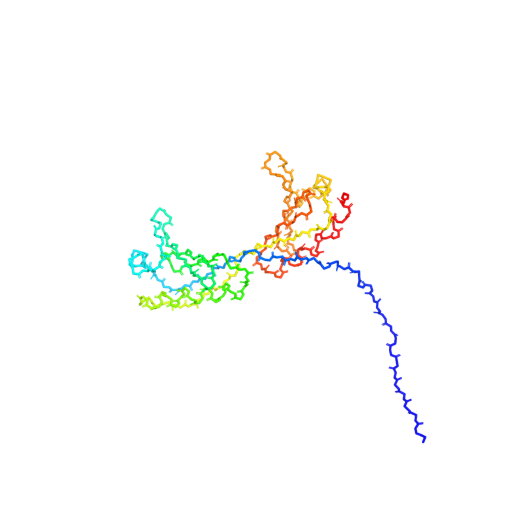TOM 858 C CA . PHE A 1 110 ? -17.795 0.782 8.750 1.00 92.88 110 PHE A CA 1
ATOM 859 C C . PHE A 1 110 ? -18.253 1.521 7.489 1.00 92.88 110 PHE A C 1
ATOM 861 O O . PHE A 1 110 ? -19.365 1.302 7.010 1.00 92.88 110 PHE A O 1
ATOM 868 N N . GLY A 1 111 ? -17.407 2.389 6.942 1.00 91.56 111 GLY A N 1
ATOM 869 C CA . GLY A 1 111 ? -17.698 3.088 5.695 1.00 91.56 111 GLY A CA 1
ATOM 870 C C . GLY A 1 111 ? -16.453 3.674 5.044 1.00 91.56 111 GLY A C 1
ATOM 871 O O . GLY A 1 111 ? -15.369 3.662 5.623 1.00 91.56 111 GLY A O 1
ATOM 872 N N . ARG A 1 112 ? -16.617 4.206 3.824 1.00 91.94 112 ARG A N 1
ATOM 873 C CA . ARG A 1 112 ? -15.524 4.800 3.025 1.00 91.94 112 ARG A CA 1
ATOM 874 C C . ARG A 1 112 ? -14.307 3.870 2.879 1.00 91.94 112 ARG A C 1
ATOM 876 O O . ARG A 1 112 ? -13.175 4.337 2.914 1.00 91.94 112 ARG A O 1
ATOM 883 N N . TYR A 1 113 ? -14.541 2.564 2.752 1.00 94.31 113 TYR A N 1
ATOM 884 C CA . TYR A 1 113 ? -13.469 1.607 2.494 1.00 94.31 113 TYR A CA 1
ATOM 885 C C . TYR A 1 113 ? -12.925 1.801 1.079 1.00 94.31 113 TYR A C 1
ATOM 887 O O . TYR A 1 113 ? -13.694 1.808 0.118 1.00 94.31 113 TYR A O 1
ATOM 895 N N . ARG A 1 114 ? -11.607 1.943 0.963 1.00 93.19 114 ARG A N 1
ATOM 896 C CA . ARG A 1 114 ? -10.896 2.056 -0.308 1.00 93.19 114 ARG A CA 1
ATOM 897 C C . ARG A 1 114 ? -9.499 1.457 -0.179 1.00 93.19 114 ARG A C 1
ATOM 899 O O . ARG A 1 114 ? -8.815 1.686 0.818 1.00 93.19 114 ARG A O 1
ATOM 906 N N . VAL A 1 115 ? -9.055 0.740 -1.205 1.00 92.81 115 VAL A N 1
ATOM 907 C CA . VAL A 1 115 ? -7.645 0.361 -1.350 1.00 92.81 115 VAL A CA 1
ATOM 908 C C . VAL A 1 115 ? -6.863 1.602 -1.782 1.00 92.81 115 VAL A C 1
ATOM 910 O O . VAL A 1 115 ? -7.247 2.298 -2.718 1.00 92.81 115 VAL A O 1
ATOM 913 N N . VAL A 1 116 ? -5.833 1.952 -1.019 1.00 91.69 116 VAL A N 1
ATOM 914 C CA . VAL A 1 116 ? -5.003 3.138 -1.267 1.00 91.69 116 VAL A CA 1
ATOM 915 C C . VAL A 1 116 ? -3.845 2.777 -2.175 1.00 91.69 116 VAL A C 1
ATOM 917 O O . VAL A 1 116 ? -3.531 3.531 -3.090 1.00 91.69 116 VAL A O 1
ATOM 920 N N . ASN A 1 117 ? -3.201 1.649 -1.887 1.00 92.25 117 ASN A N 1
ATOM 921 C CA . ASN A 1 117 ? -2.021 1.223 -2.605 1.00 92.25 117 ASN A CA 1
ATOM 922 C C . ASN A 1 117 ? -1.867 -0.295 -2.545 1.00 92.25 117 ASN A C 1
ATOM 924 O O . ASN A 1 117 ? -2.171 -0.915 -1.527 1.00 92.25 117 ASN A O 1
ATOM 928 N N . VAL A 1 118 ? -1.355 -0.866 -3.619 1.00 93.81 118 VAL A N 1
ATOM 929 C CA . VAL A 1 118 ? -1.034 -2.275 -3.780 1.00 93.81 118 VAL A CA 1
ATOM 930 C C . VAL A 1 118 ? 0.397 -2.351 -4.276 1.00 93.81 118 VAL A C 1
ATOM 932 O O . VAL A 1 118 ? 0.748 -1.726 -5.275 1.00 93.81 118 VAL A O 1
ATOM 935 N N . LEU A 1 119 ? 1.210 -3.117 -3.561 1.00 93.94 119 LEU A N 1
ATOM 936 C CA . LEU A 1 119 ? 2.581 -3.435 -3.907 1.00 93.94 119 LEU A CA 1
ATOM 937 C C . LEU A 1 119 ? 2.625 -4.870 -4.429 1.00 93.94 119 LEU A C 1
ATOM 939 O O . LEU A 1 119 ? 2.421 -5.819 -3.665 1.00 93.94 119 LEU A O 1
ATOM 943 N N . GLY A 1 120 ? 2.897 -5.006 -5.719 1.00 93.50 120 GLY A N 1
ATOM 944 C CA . GLY A 1 120 ? 3.191 -6.274 -6.372 1.00 93.50 120 GLY A CA 1
ATOM 945 C C . GLY A 1 120 ? 4.665 -6.375 -6.739 1.00 93.50 120 GLY A C 1
ATOM 946 O O . GLY A 1 120 ? 5.329 -5.365 -6.969 1.00 93.50 120 GLY A O 1
ATOM 947 N N . THR A 1 121 ? 5.175 -7.593 -6.814 1.00 92.69 121 THR A N 1
ATOM 948 C CA . THR A 1 121 ? 6.480 -7.894 -7.397 1.00 92.69 121 THR A CA 1
ATOM 949 C C . THR A 1 121 ? 6.327 -8.958 -8.462 1.00 92.69 121 THR A C 1
ATOM 951 O O . THR A 1 121 ? 5.528 -9.877 -8.314 1.00 92.69 121 THR A O 1
ATOM 954 N N . CYS A 1 122 ? 7.114 -8.829 -9.516 1.00 91.62 122 CYS A N 1
ATOM 955 C CA . CYS A 1 122 ? 7.210 -9.782 -10.607 1.00 91.62 122 CYS A CA 1
ATOM 956 C C . CYS A 1 122 ? 8.691 -10.001 -10.894 1.00 91.62 122 CYS A C 1
ATOM 958 O O . CYS A 1 122 ? 9.464 -9.043 -10.874 1.00 91.62 122 CYS A O 1
ATOM 960 N N . SER A 1 123 ? 9.090 -11.238 -11.164 1.00 90.12 123 SER A N 1
ATOM 961 C CA . SER A 1 123 ? 10.446 -11.533 -11.621 1.00 90.12 123 SER A CA 1
ATOM 962 C C . SER A 1 123 ? 10.396 -12.002 -13.059 1.00 90.12 123 SER A C 1
ATOM 964 O O . SER A 1 123 ? 9.680 -12.946 -13.380 1.00 90.12 123 SER A O 1
ATOM 966 N N . LEU A 1 124 ? 11.148 -11.335 -13.924 1.00 87.00 124 LEU A N 1
ATOM 967 C CA . LEU A 1 124 ? 11.344 -11.785 -15.292 1.00 87.00 124 LEU A CA 1
ATOM 968 C C . LEU A 1 124 ? 12.419 -12.882 -15.331 1.00 87.00 124 LEU A C 1
ATOM 970 O O . LEU A 1 124 ? 13.325 -12.876 -14.494 1.00 87.00 124 LEU A O 1
ATOM 974 N N . PRO A 1 125 ? 12.369 -13.793 -16.316 1.00 85.50 125 PRO A N 1
ATOM 975 C CA . PRO A 1 125 ? 13.385 -14.832 -16.487 1.00 85.50 125 PRO A CA 1
ATOM 976 C C . PRO A 1 125 ? 14.703 -14.319 -17.102 1.00 85.50 125 PRO A C 1
ATOM 978 O O . PRO A 1 125 ? 15.610 -15.110 -17.341 1.00 85.50 125 PRO A O 1
ATOM 981 N N . PHE A 1 126 ? 14.823 -13.018 -17.384 1.00 87.69 126 PHE A N 1
ATOM 982 C CA . PHE A 1 126 ? 15.990 -12.395 -18.013 1.00 87.69 126 PHE A CA 1
ATOM 983 C C . PHE A 1 126 ? 16.328 -11.045 -17.368 1.00 87.69 126 PHE A C 1
ATOM 985 O O . PHE A 1 126 ? 15.455 -10.366 -16.826 1.00 87.69 126 PHE A O 1
ATOM 992 N N . GLY A 1 127 ? 17.596 -10.634 -17.469 1.00 89.00 127 GLY A N 1
ATOM 993 C CA . GLY A 1 127 ? 18.049 -9.304 -17.053 1.00 89.00 127 GLY A CA 1
ATOM 994 C C . GLY A 1 127 ? 17.641 -8.210 -18.044 1.00 89.00 127 GLY A C 1
ATOM 995 O O . GLY A 1 127 ? 17.448 -8.479 -19.229 1.00 89.00 127 GLY A O 1
ATOM 996 N N . ILE A 1 128 ? 17.521 -6.965 -17.576 1.00 89.19 128 ILE A N 1
ATOM 997 C CA . ILE A 1 128 ? 17.092 -5.820 -18.398 1.00 89.19 128 ILE A CA 1
ATOM 998 C C . ILE A 1 128 ? 18.204 -4.771 -18.478 1.00 89.19 128 ILE A C 1
ATOM 1000 O O . ILE A 1 128 ? 18.753 -4.343 -17.459 1.00 89.19 128 ILE A O 1
ATOM 1004 N N . ARG A 1 129 ? 18.476 -4.261 -19.685 1.00 90.62 129 ARG A N 1
ATOM 1005 C CA . ARG A 1 129 ? 19.331 -3.082 -19.914 1.00 90.62 129 ARG A CA 1
ATOM 1006 C C . ARG A 1 129 ? 18.589 -1.787 -19.565 1.00 90.62 129 ARG A C 1
ATOM 1008 O O . ARG A 1 129 ? 18.205 -1.018 -20.444 1.00 90.62 129 ARG A O 1
ATOM 1015 N N . ILE A 1 130 ? 18.400 -1.533 -18.266 1.00 90.25 130 ILE A N 1
ATOM 1016 C CA . ILE A 1 130 ? 17.601 -0.395 -17.775 1.00 90.25 130 ILE A CA 1
ATOM 1017 C C . ILE A 1 130 ? 18.126 0.974 -18.234 1.00 90.25 130 ILE A C 1
ATOM 1019 O O . ILE A 1 130 ? 17.322 1.877 -18.432 1.00 90.25 130 ILE A O 1
ATOM 1023 N N . SER A 1 131 ? 19.438 1.127 -18.460 1.00 88.75 131 SER A N 1
ATOM 1024 C CA . SER A 1 131 ? 20.022 2.386 -18.946 1.00 88.75 131 SER A CA 1
ATOM 1025 C C . SER A 1 131 ? 19.519 2.755 -20.344 1.00 88.75 131 SER A C 1
ATOM 1027 O O . SER A 1 131 ? 19.150 3.901 -20.571 1.00 88.75 131 SER A O 1
ATOM 1029 N N . GLN A 1 132 ? 19.467 1.781 -21.262 1.00 88.88 132 GLN A N 1
ATOM 1030 C CA . GLN A 1 132 ? 18.954 1.985 -22.624 1.00 88.88 132 GLN A CA 1
ATOM 1031 C C . GLN A 1 132 ? 17.440 2.207 -22.591 1.00 88.88 132 GLN A C 1
ATOM 1033 O O . GLN A 1 132 ? 16.942 3.190 -23.127 1.00 88.88 132 GLN A O 1
ATOM 1038 N N . PHE A 1 133 ? 16.722 1.367 -21.838 1.00 88.81 133 PHE A N 1
ATOM 1039 C CA . PHE A 1 133 ? 15.279 1.510 -21.655 1.00 88.81 133 PHE A CA 1
ATOM 1040 C C . PHE A 1 133 ? 14.883 2.902 -21.133 1.00 88.81 133 PHE A C 1
ATOM 1042 O O . PHE A 1 133 ? 13.929 3.502 -21.632 1.00 88.81 133 PHE A O 1
ATOM 1049 N N . ALA A 1 134 ? 15.614 3.420 -20.141 1.00 88.94 134 ALA A N 1
ATOM 1050 C CA . ALA A 1 134 ? 15.349 4.722 -19.542 1.00 88.94 134 ALA A CA 1
ATOM 1051 C C . ALA A 1 134 ? 15.659 5.887 -20.491 1.00 88.94 134 ALA A C 1
ATOM 1053 O O . ALA A 1 134 ? 14.936 6.880 -20.463 1.00 88.94 134 ALA A O 1
ATOM 1054 N N . GLN A 1 135 ? 16.687 5.764 -21.337 1.00 88.25 135 GLN A N 1
ATOM 1055 C CA . GLN A 1 135 ? 16.992 6.758 -22.371 1.00 88.25 135 GLN A CA 1
ATOM 1056 C C . GLN A 1 135 ? 15.868 6.831 -23.411 1.00 88.25 135 GLN A C 1
ATOM 1058 O O . GLN A 1 135 ? 15.360 7.918 -23.688 1.00 88.25 135 GLN A O 1
ATOM 1063 N N . ASP A 1 136 ? 15.409 5.679 -23.905 1.00 87.94 136 ASP A N 1
ATOM 1064 C CA . ASP A 1 136 ? 14.365 5.616 -24.933 1.00 87.94 136 ASP A CA 1
ATOM 1065 C C . ASP A 1 136 ? 12.986 6.044 -24.399 1.00 87.94 136 ASP A C 1
ATOM 1067 O O . ASP A 1 136 ? 12.169 6.608 -25.128 1.00 87.94 136 ASP A O 1
ATOM 1071 N N . HIS A 1 137 ? 12.735 5.848 -23.099 1.00 86.12 137 HIS A N 1
ATOM 1072 C CA . HIS A 1 137 ? 11.484 6.221 -22.429 1.00 86.12 137 HIS A CA 1
ATOM 1073 C C . HIS A 1 137 ? 11.653 7.392 -21.453 1.00 86.12 137 HIS A C 1
ATOM 1075 O O . HIS A 1 137 ? 10.934 7.462 -20.454 1.00 86.12 137 HIS A O 1
ATOM 1081 N N . HIS A 1 138 ? 12.545 8.348 -21.735 1.00 85.00 138 HIS A N 1
ATOM 1082 C CA . HIS A 1 138 ? 12.903 9.433 -20.804 1.00 85.00 138 HIS A CA 1
ATOM 1083 C C . HIS A 1 138 ? 11.710 10.266 -20.283 1.00 85.00 138 HIS A C 1
ATOM 1085 O O . HIS A 1 138 ? 11.809 10.941 -19.263 1.00 85.00 138 HIS A O 1
ATOM 1091 N N . LYS A 1 139 ? 10.573 10.287 -21.000 1.00 86.00 139 LYS A N 1
ATOM 1092 C CA . LYS A 1 139 ? 9.365 11.036 -20.597 1.00 86.00 139 LYS A CA 1
ATOM 1093 C C . LYS A 1 139 ? 8.602 10.360 -19.459 1.00 86.00 139 LYS A C 1
ATOM 1095 O O . LYS A 1 139 ? 7.907 11.034 -18.707 1.00 86.00 139 LYS A O 1
ATOM 1100 N N . GLN A 1 140 ? 8.680 9.036 -19.381 1.00 86.81 140 GLN A N 1
ATOM 1101 C CA . GLN A 1 140 ? 7.914 8.205 -18.446 1.00 86.81 140 GLN A CA 1
ATOM 1102 C C . GLN A 1 140 ? 8.826 7.465 -17.461 1.00 86.81 140 GLN A C 1
ATOM 1104 O O . GLN A 1 140 ? 8.359 7.006 -16.420 1.00 86.81 140 GLN A O 1
ATOM 1109 N N . CYS A 1 141 ? 10.120 7.370 -17.773 1.00 89.12 141 CYS A N 1
ATOM 1110 C CA . CYS A 1 141 ? 11.132 6.669 -17.006 1.00 89.12 141 CYS A CA 1
ATOM 1111 C C . CYS A 1 141 ? 12.175 7.645 -16.455 1.00 89.12 141 CYS A C 1
ATOM 1113 O O . CYS A 1 141 ? 12.759 8.425 -17.199 1.00 89.12 141 CYS A O 1
ATOM 1115 N N . SER A 1 142 ? 12.451 7.548 -15.157 1.00 88.38 142 SER A N 1
ATOM 1116 C CA . SER A 1 142 ? 13.555 8.233 -14.484 1.00 88.38 142 SER A CA 1
ATOM 1117 C C . SER A 1 142 ? 14.532 7.187 -13.952 1.00 88.38 142 SER A C 1
ATOM 1119 O O . SER A 1 142 ? 14.130 6.246 -13.262 1.00 88.38 142 SER A O 1
ATOM 1121 N N . TYR A 1 143 ? 15.809 7.320 -14.304 1.00 89.56 143 TYR A N 1
ATOM 1122 C CA . TYR A 1 143 ? 16.873 6.433 -13.848 1.00 89.56 143 TYR A CA 1
ATOM 1123 C C . TYR A 1 143 ? 18.072 7.258 -13.384 1.00 89.56 143 TYR A C 1
ATOM 1125 O O . TYR A 1 143 ? 18.749 7.887 -14.191 1.00 89.56 143 TYR A O 1
ATOM 1133 N N . GLU A 1 144 ? 18.316 7.236 -12.075 1.00 86.94 144 GLU A N 1
ATOM 1134 C CA . GLU A 1 144 ? 19.409 7.949 -11.414 1.00 86.94 144 GLU A CA 1
ATOM 1135 C C . GLU A 1 144 ? 20.228 6.935 -10.602 1.00 86.94 144 GLU A C 1
ATOM 1137 O O . GLU A 1 144 ? 19.942 6.723 -9.419 1.00 86.94 144 GLU A O 1
ATOM 1142 N N . PRO A 1 145 ? 21.218 6.261 -11.223 1.00 83.94 145 PRO A N 1
ATOM 1143 C CA . PRO A 1 145 ? 21.959 5.165 -10.591 1.00 83.94 145 PRO A CA 1
ATOM 1144 C C . PRO A 1 145 ? 22.704 5.579 -9.317 1.00 83.94 145 PRO A C 1
ATOM 1146 O O . PRO A 1 145 ? 22.931 4.739 -8.450 1.00 83.94 145 PRO A O 1
ATOM 1149 N N . GLU A 1 146 ? 23.054 6.860 -9.184 1.00 85.19 146 GLU A N 1
ATOM 1150 C CA . GLU A 1 146 ? 23.705 7.412 -7.990 1.00 85.19 146 GLU A CA 1
ATOM 1151 C C . GLU A 1 146 ? 22.763 7.483 -6.777 1.00 85.19 146 GLU A C 1
ATOM 1153 O O . GLU A 1 146 ? 23.214 7.352 -5.640 1.00 85.19 146 GLU A O 1
ATOM 1158 N N . LEU A 1 147 ? 21.451 7.645 -7.000 1.00 85.06 147 LEU A N 1
ATOM 1159 C CA . LEU A 1 147 ? 20.446 7.680 -5.932 1.00 85.06 147 LEU A CA 1
ATOM 1160 C C . LEU A 1 147 ? 19.792 6.316 -5.697 1.00 85.06 147 LEU A C 1
ATOM 1162 O O . LEU A 1 147 ? 19.484 5.957 -4.557 1.00 85.06 147 LEU A O 1
ATOM 1166 N N . HIS A 1 148 ? 19.516 5.561 -6.765 1.00 81.19 148 HIS A N 1
ATOM 1167 C CA . HIS A 1 148 ? 18.834 4.276 -6.667 1.00 81.19 148 HIS A CA 1
ATOM 1168 C C . HIS A 1 148 ? 19.191 3.335 -7.831 1.00 81.19 148 HIS A C 1
ATOM 1170 O O . HIS A 1 148 ? 19.135 3.744 -8.988 1.00 81.19 148 HIS A O 1
ATOM 1176 N N . PRO A 1 149 ? 19.443 2.036 -7.571 1.00 84.94 149 PRO A N 1
ATOM 1177 C CA . PRO A 1 149 ? 19.829 1.075 -8.610 1.00 84.94 149 PRO A CA 1
ATOM 1178 C C . PRO A 1 149 ? 18.689 0.669 -9.563 1.00 84.94 149 PRO A C 1
ATOM 1180 O O . PRO A 1 149 ? 18.921 -0.083 -10.506 1.00 84.94 149 PRO A O 1
ATOM 1183 N N . GLY A 1 150 ? 17.453 1.109 -9.308 1.00 88.50 150 GLY A N 1
ATOM 1184 C CA . GLY A 1 150 ? 16.280 0.771 -10.114 1.00 88.50 150 GLY A CA 1
ATOM 1185 C C . GLY A 1 150 ? 15.735 1.968 -10.888 1.00 88.50 150 GLY A C 1
ATOM 1186 O O . GLY A 1 150 ? 15.636 3.069 -10.344 1.00 88.50 150 GLY A O 1
ATOM 1187 N N . ALA A 1 151 ? 15.319 1.741 -12.132 1.00 91.06 151 ALA A N 1
ATOM 1188 C CA . ALA A 1 151 ? 14.648 2.741 -12.955 1.00 91.06 151 ALA A CA 1
ATOM 1189 C C . ALA A 1 151 ? 13.163 2.837 -12.578 1.00 91.06 151 ALA A C 1
ATOM 1191 O O . ALA A 1 151 ? 12.480 1.820 -12.458 1.00 91.06 151 ALA A O 1
ATOM 1192 N N . THR A 1 152 ? 12.654 4.051 -12.382 1.00 93.12 152 THR A N 1
ATOM 1193 C CA . THR A 1 152 ? 11.251 4.307 -12.035 1.00 93.12 152 THR A CA 1
ATOM 1194 C C . THR A 1 152 ? 10.471 4.685 -13.287 1.00 93.12 152 THR A C 1
ATOM 1196 O O . THR A 1 152 ? 10.649 5.772 -13.826 1.00 93.12 152 THR A O 1
ATOM 1199 N N . TYR A 1 153 ? 9.579 3.803 -13.723 1.00 92.25 153 TYR A N 1
ATOM 1200 C CA . TYR A 1 153 ? 8.674 3.999 -14.848 1.00 92.25 153 TYR A CA 1
ATOM 1201 C C . TYR A 1 153 ? 7.262 4.308 -14.343 1.00 92.25 153 TYR A C 1
ATOM 1203 O O . TYR A 1 153 ? 6.662 3.514 -13.618 1.00 92.25 153 TYR A O 1
ATOM 1211 N N . THR A 1 154 ? 6.708 5.458 -14.716 1.00 91.62 154 THR A N 1
ATOM 1212 C CA . THR A 1 154 ? 5.352 5.864 -14.327 1.00 91.62 154 THR A CA 1
ATOM 1213 C C . THR A 1 154 ? 4.427 5.836 -15.533 1.00 91.62 154 THR A C 1
ATOM 1215 O O . THR A 1 154 ? 4.659 6.524 -16.522 1.00 91.62 154 THR A O 1
ATOM 1218 N N . MET A 1 155 ? 3.343 5.073 -15.417 1.00 88.12 155 MET A N 1
ATOM 1219 C CA . MET A 1 155 ? 2.274 5.000 -16.411 1.00 88.12 155 MET A CA 1
ATOM 1220 C C . MET A 1 155 ? 1.032 5.745 -15.915 1.00 88.12 155 MET A C 1
ATOM 1222 O O . MET A 1 155 ? 0.658 5.661 -14.740 1.00 88.12 155 MET A O 1
ATOM 1226 N N . MET A 1 156 ? 0.396 6.495 -16.819 1.00 84.81 156 MET A N 1
ATOM 1227 C CA . MET A 1 156 ? -0.851 7.207 -16.520 1.00 84.81 156 MET A CA 1
ATOM 1228 C C . MET A 1 156 ? -2.077 6.300 -16.670 1.00 84.81 156 MET A C 1
ATOM 1230 O O . MET A 1 156 ? -2.979 6.365 -15.835 1.00 84.81 156 MET A O 1
ATOM 1234 N N . GLU A 1 157 ? -2.078 5.417 -17.671 1.00 84.00 157 GLU A N 1
ATOM 1235 C CA . GLU A 1 157 ? -3.169 4.486 -17.959 1.00 84.00 157 GLU A CA 1
ATOM 1236 C C . GLU A 1 157 ? -2.598 3.101 -18.325 1.00 84.00 157 GLU A C 1
ATOM 1238 O O . GLU A 1 157 ? -1.956 2.975 -19.365 1.00 84.00 157 GLU A O 1
ATOM 1243 N N . PRO A 1 158 ? -2.763 2.070 -17.469 1.00 85.19 158 PRO A N 1
ATOM 1244 C CA . PRO A 1 158 ? -3.347 2.108 -16.126 1.00 85.19 158 PRO A CA 1
ATOM 1245 C C . PRO A 1 158 ? -2.471 2.913 -15.153 1.00 85.19 158 PRO A C 1
ATOM 1247 O O . PRO A 1 158 ? -1.251 2.916 -15.252 1.00 85.19 158 PRO A O 1
ATOM 1250 N N . ARG A 1 159 ? -3.075 3.586 -14.165 1.00 88.69 159 ARG A N 1
ATOM 1251 C CA . ARG A 1 159 ? -2.308 4.356 -13.172 1.00 88.69 159 ARG A CA 1
ATOM 1252 C C . ARG A 1 159 ? -1.474 3.415 -12.300 1.00 88.69 159 ARG A C 1
ATOM 1254 O O . ARG A 1 159 ? -2.031 2.781 -11.401 1.00 88.69 159 ARG A O 1
ATOM 1261 N N . ALA A 1 160 ? -0.169 3.354 -12.542 1.00 92.88 160 ALA A N 1
ATOM 1262 C CA . ALA A 1 160 ? 0.786 2.577 -11.758 1.00 92.88 160 ALA A CA 1
ATOM 1263 C C . ALA A 1 160 ? 2.213 3.137 -11.886 1.00 92.88 160 ALA A C 1
ATOM 1265 O O . ALA A 1 160 ? 2.567 3.819 -12.848 1.00 92.88 160 ALA A O 1
ATOM 1266 N N . THR A 1 161 ? 3.047 2.820 -10.904 1.00 93.38 161 THR A N 1
ATOM 1267 C CA . THR A 1 161 ? 4.477 3.127 -10.902 1.00 93.38 161 THR A CA 1
ATOM 1268 C C . THR A 1 161 ? 5.246 1.824 -10.775 1.00 93.38 161 THR A C 1
ATOM 1270 O O . THR A 1 161 ? 5.012 1.046 -9.851 1.00 93.38 161 THR A O 1
ATOM 1273 N N . LEU A 1 162 ? 6.163 1.584 -11.699 1.00 93.06 162 LEU A N 1
ATOM 1274 C CA . LEU A 1 162 ? 6.984 0.392 -11.780 1.00 93.06 162 LEU A CA 1
ATOM 1275 C C . LEU A 1 162 ? 8.421 0.777 -11.476 1.00 93.06 162 LEU A C 1
ATOM 1277 O O . LEU A 1 162 ? 8.921 1.789 -11.956 1.00 93.06 162 LEU A O 1
ATOM 1281 N N . LYS A 1 163 ? 9.093 -0.041 -10.682 1.00 92.62 163 LYS A N 1
ATOM 1282 C CA . LYS A 1 163 ? 10.533 0.021 -10.485 1.00 92.62 163 LYS A CA 1
ATOM 1283 C C . LYS A 1 163 ? 11.158 -1.198 -11.130 1.00 92.62 163 LYS A C 1
ATOM 1285 O O . LYS A 1 163 ? 10.854 -2.319 -10.727 1.00 92.62 163 LYS A O 1
ATOM 1290 N N . LEU A 1 164 ? 11.994 -0.958 -12.128 1.00 92.06 164 LEU A N 1
ATOM 1291 C CA . LEU A 1 164 ? 12.705 -1.969 -12.896 1.00 92.06 164 LEU A CA 1
ATOM 1292 C C . LEU A 1 164 ? 14.125 -2.098 -12.352 1.00 92.06 164 LEU A C 1
ATOM 1294 O O . LEU A 1 164 ? 14.812 -1.091 -12.181 1.00 92.06 164 LEU A O 1
ATOM 1298 N N . PHE A 1 165 ? 14.575 -3.325 -12.123 1.00 92.31 165 PHE A N 1
ATOM 1299 C CA . PHE A 1 165 ? 15.949 -3.625 -11.733 1.00 92.31 165 PHE A CA 1
ATOM 1300 C C . PHE A 1 165 ? 16.676 -4.346 -12.872 1.00 92.31 165 PHE A C 1
ATOM 1302 O O . PHE A 1 165 ? 16.064 -5.076 -13.653 1.00 92.31 165 PHE A O 1
ATOM 1309 N N . THR A 1 166 ? 17.998 -4.175 -12.953 1.00 90.56 166 THR A N 1
ATOM 1310 C CA . THR A 1 166 ? 18.848 -4.862 -13.946 1.00 90.56 166 THR A CA 1
ATOM 1311 C C . THR A 1 166 ? 18.723 -6.383 -13.887 1.00 90.56 166 THR A C 1
ATOM 1313 O O . THR A 1 166 ? 18.855 -7.046 -14.910 1.00 90.56 166 THR A O 1
ATOM 1316 N N . THR A 1 167 ? 18.404 -6.931 -12.712 1.00 89.44 167 THR A N 1
ATOM 1317 C CA . THR A 1 167 ? 18.200 -8.366 -12.466 1.00 89.44 167 THR A CA 1
ATOM 1318 C C . THR A 1 167 ? 16.966 -8.955 -13.150 1.00 89.44 167 THR A C 1
ATOM 1320 O O . THR A 1 167 ? 16.796 -10.166 -13.110 1.00 89.44 167 THR A O 1
ATOM 1323 N N . GLY A 1 168 ? 16.084 -8.131 -13.725 1.00 87.00 168 GLY A N 1
ATOM 1324 C CA . GLY A 1 168 ? 14.774 -8.579 -14.204 1.00 87.00 168 GLY A CA 1
ATOM 1325 C C . GLY A 1 168 ? 13.687 -8.551 -13.128 1.00 87.00 168 GLY A C 1
ATOM 1326 O O . GLY A 1 168 ? 12.533 -8.860 -13.409 1.00 87.00 168 GLY A O 1
ATOM 1327 N N . SER A 1 169 ? 14.012 -8.146 -11.899 1.00 91.00 169 SER A N 1
ATOM 1328 C CA . SER A 1 169 ? 13.006 -7.927 -10.859 1.00 91.00 169 SER A CA 1
ATOM 1329 C C . SER A 1 169 ? 12.233 -6.638 -11.145 1.00 91.00 169 SER A C 1
ATOM 1331 O O . SER A 1 169 ? 12.819 -5.605 -11.475 1.00 91.00 169 SER A O 1
ATOM 1333 N N . ILE A 1 170 ? 10.914 -6.680 -10.983 1.00 92.12 170 ILE A N 1
ATOM 1334 C CA . ILE A 1 170 ? 10.013 -5.543 -11.165 1.00 92.12 170 ILE A CA 1
ATOM 1335 C C . ILE A 1 170 ? 9.151 -5.386 -9.919 1.00 92.12 170 ILE A C 1
ATOM 1337 O O . ILE A 1 170 ? 8.458 -6.314 -9.506 1.00 92.12 170 ILE A O 1
ATOM 1341 N N . THR A 1 171 ? 9.137 -4.183 -9.354 1.00 93.50 171 THR A N 1
ATOM 1342 C CA . THR A 1 171 ? 8.228 -3.815 -8.264 1.00 93.50 171 THR A CA 1
ATOM 1343 C C . THR A 1 171 ? 7.166 -2.867 -8.792 1.00 93.50 171 THR A C 1
ATOM 1345 O O . THR A 1 171 ? 7.487 -1.798 -9.300 1.00 93.50 171 THR A O 1
ATOM 1348 N N . VAL A 1 172 ? 5.895 -3.220 -8.642 1.00 93.75 172 VAL A N 1
ATOM 1349 C CA . VAL A 1 172 ? 4.756 -2.44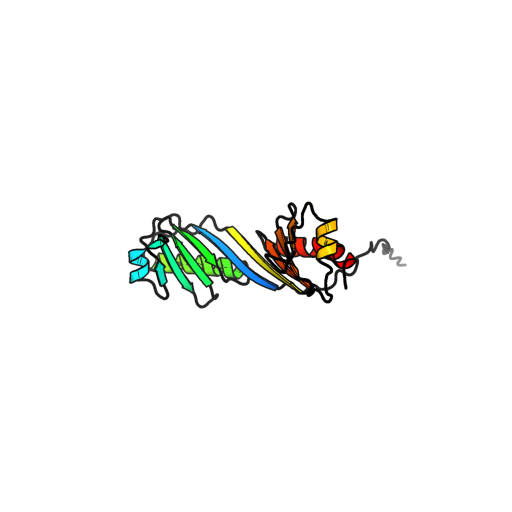8 -9.143 1.00 93.75 172 VAL A CA 1
ATOM 1350 C C . VAL A 1 172 ? 3.961 -1.882 -7.980 1.00 93.75 172 VAL A C 1
ATOM 1352 O O . VAL A 1 172 ? 3.608 -2.587 -7.039 1.00 93.75 172 VAL A O 1
ATOM 1355 N N . THR A 1 173 ? 3.665 -0.592 -8.058 1.00 93.56 173 THR A N 1
ATOM 1356 C CA . THR A 1 173 ? 2.857 0.150 -7.095 1.00 93.56 173 THR A CA 1
ATOM 1357 C C . THR A 1 173 ? 1.634 0.707 -7.813 1.00 93.56 173 THR A C 1
ATOM 1359 O O . THR A 1 173 ? 1.775 1.5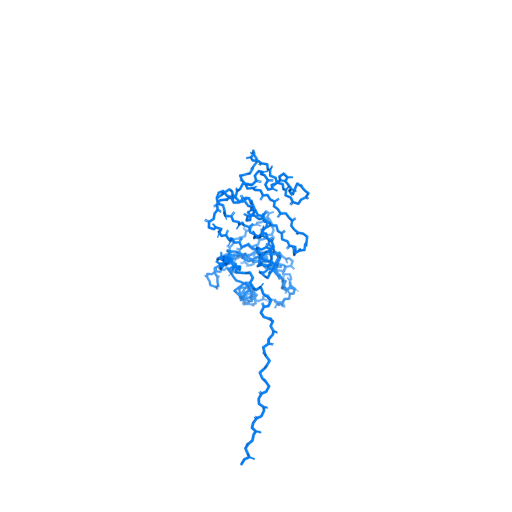16 -8.728 1.00 93.56 173 THR A O 1
ATOM 1362 N N . ALA A 1 174 ? 0.435 0.273 -7.433 1.00 93.06 174 ALA A N 1
ATOM 1363 C CA . ALA A 1 174 ? -0.803 0.638 -8.121 1.00 93.06 174 ALA A CA 1
ATOM 1364 C C . ALA A 1 174 ? -1.972 0.822 -7.133 1.00 93.06 174 ALA A C 1
ATOM 1366 O O . ALA A 1 174 ? -1.937 0.289 -6.028 1.00 93.06 174 ALA A O 1
ATOM 1367 N N . PRO A 1 175 ? -3.048 1.546 -7.491 1.00 90.06 175 PRO A N 1
ATOM 1368 C CA . PRO A 1 175 ? -4.179 1.769 -6.589 1.00 90.06 175 PRO A CA 1
ATOM 1369 C C . PRO A 1 175 ? -5.076 0.530 -6.397 1.00 90.06 175 PRO A C 1
ATOM 1371 O O . PRO A 1 175 ? -5.894 0.523 -5.478 1.00 90.06 175 PRO A O 1
ATOM 1374 N N . ARG A 1 176 ? -4.962 -0.492 -7.258 1.00 89.12 176 ARG A N 1
ATOM 1375 C CA . ARG A 1 176 ? -5.752 -1.740 -7.246 1.00 89.12 176 ARG A CA 1
ATOM 1376 C C . ARG A 1 176 ? -4.913 -2.919 -7.736 1.00 89.12 176 ARG A C 1
ATOM 1378 O O . ARG A 1 176 ? -3.989 -2.704 -8.519 1.00 89.12 176 ARG A O 1
ATOM 1385 N N . VAL A 1 177 ? -5.265 -4.146 -7.341 1.00 88.12 177 VAL A N 1
ATOM 1386 C CA . VAL A 1 177 ? -4.579 -5.367 -7.812 1.00 88.12 177 VAL A CA 1
ATOM 1387 C C . VAL A 1 177 ? -4.728 -5.558 -9.326 1.00 88.12 177 VAL A C 1
ATOM 1389 O O . VAL A 1 177 ? -3.776 -5.958 -9.988 1.00 88.12 177 VAL A O 1
ATOM 1392 N N . GLU A 1 178 ? -5.880 -5.218 -9.904 1.00 89.12 178 GLU A N 1
ATOM 1393 C CA . GLU A 1 178 ? -6.110 -5.297 -11.358 1.00 89.12 178 GLU A CA 1
ATOM 1394 C C . GLU A 1 178 ? -5.117 -4.430 -12.145 1.00 89.12 178 GLU A C 1
ATOM 1396 O O . GLU A 1 178 ? -4.509 -4.894 -13.109 1.00 89.12 178 GLU A O 1
ATOM 1401 N N . ASN A 1 179 ? -4.867 -3.204 -11.673 1.00 91.19 179 ASN A N 1
ATOM 1402 C CA . ASN A 1 179 ? -3.900 -2.300 -12.291 1.00 91.19 179 ASN A CA 1
ATOM 1403 C C . ASN A 1 179 ? -2.479 -2.867 -12.256 1.00 91.19 179 ASN A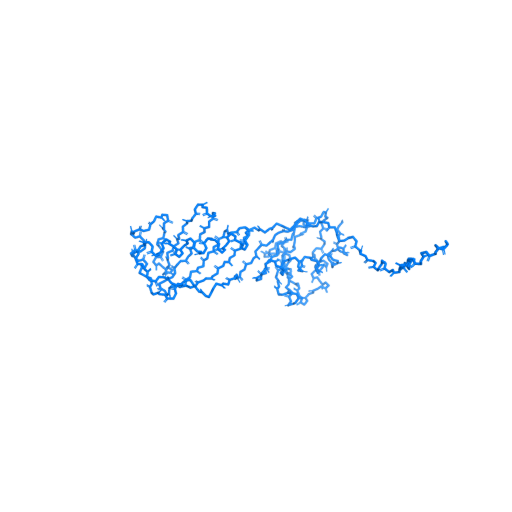 C 1
ATOM 1405 O O . ASN A 1 179 ? -1.713 -2.588 -13.169 1.00 91.19 179 ASN A O 1
ATOM 1409 N N . VAL A 1 180 ? -2.119 -3.656 -11.234 1.00 91.06 180 VAL A N 1
ATOM 1410 C CA . VAL A 1 180 ? -0.806 -4.320 -11.177 1.00 91.06 180 VAL A CA 1
ATOM 1411 C C . VAL A 1 180 ? -0.656 -5.297 -12.341 1.00 91.06 180 VAL A C 1
ATOM 1413 O O . VAL A 1 180 ? 0.363 -5.273 -13.026 1.00 91.06 180 VAL A O 1
ATOM 1416 N N . LYS A 1 181 ? -1.680 -6.116 -12.605 1.00 89.75 181 LYS A N 1
ATOM 1417 C CA . LYS A 1 181 ? -1.665 -7.086 -13.711 1.00 89.75 181 LYS A CA 1
ATOM 1418 C C . LYS A 1 181 ? -1.585 -6.389 -15.067 1.00 89.75 181 LYS A C 1
ATOM 1420 O O . LYS A 1 181 ? -0.729 -6.721 -15.879 1.00 89.75 181 LYS A O 1
ATOM 1425 N N . LEU A 1 182 ? -2.424 -5.375 -15.279 1.00 91.06 182 LEU A N 1
ATOM 1426 C CA . LEU A 1 182 ? -2.424 -4.592 -16.518 1.00 91.06 182 LEU A CA 1
ATOM 1427 C C . LEU A 1 182 ? -1.088 -3.869 -16.740 1.00 91.06 182 LEU A C 1
ATOM 1429 O O . LEU A 1 182 ? -0.571 -3.858 -17.853 1.00 91.06 182 LEU A O 1
ATOM 1433 N N . ALA A 1 183 ? -0.498 -3.316 -15.677 1.00 91.81 183 ALA A N 1
ATOM 1434 C CA . ALA A 1 183 ? 0.802 -2.658 -15.733 1.00 91.81 183 ALA A CA 1
ATOM 1435 C C . ALA A 1 183 ? 1.924 -3.617 -16.154 1.00 91.81 183 ALA A C 1
ATOM 1437 O O . ALA A 1 183 ? 2.792 -3.245 -16.943 1.00 91.81 183 ALA A O 1
ATOM 1438 N N . ILE A 1 184 ? 1.898 -4.850 -15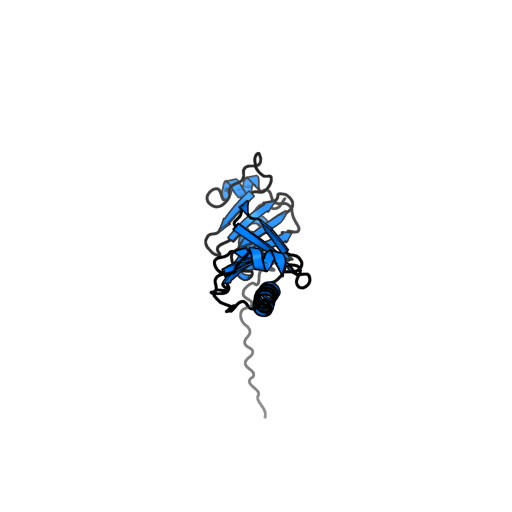.644 1.00 89.88 184 ILE A N 1
ATOM 1439 C CA . ILE A 1 184 ? 2.880 -5.884 -15.986 1.00 89.88 184 ILE A CA 1
ATOM 1440 C C . ILE A 1 184 ? 2.709 -6.335 -17.440 1.00 89.88 184 ILE A C 1
ATOM 1442 O O . ILE A 1 184 ? 3.689 -6.394 -18.179 1.00 89.88 184 ILE A O 1
ATOM 1446 N N . ASN A 1 185 ? 1.473 -6.550 -17.889 1.00 89.31 185 ASN A N 1
ATOM 1447 C CA . ASN A 1 185 ? 1.197 -6.898 -19.284 1.00 89.31 185 ASN A CA 1
ATOM 1448 C C . ASN A 1 185 ? 1.636 -5.788 -20.251 1.00 89.31 185 ASN A C 1
ATOM 1450 O O . ASN A 1 185 ? 2.161 -6.075 -21.322 1.00 89.31 185 ASN A O 1
ATOM 1454 N N . HIS A 1 186 ? 1.480 -4.521 -19.858 1.00 88.81 186 HIS A N 1
ATOM 1455 C CA . HIS A 1 186 ? 1.924 -3.383 -20.660 1.00 88.81 186 HIS A CA 1
ATOM 1456 C C . HIS A 1 186 ? 3.454 -3.253 -20.707 1.00 88.81 186 HIS A C 1
ATOM 1458 O O . HIS A 1 186 ? 4.022 -2.930 -21.749 1.00 88.81 186 HIS A O 1
ATOM 1464 N N . ILE A 1 187 ? 4.147 -3.460 -19.581 1.00 88.12 187 ILE A N 1
ATOM 1465 C CA . ILE A 1 187 ? 5.604 -3.272 -19.526 1.00 88.12 187 ILE A CA 1
ATOM 1466 C C . ILE A 1 187 ? 6.359 -4.430 -20.184 1.00 88.12 187 ILE A C 1
ATOM 1468 O O . ILE A 1 187 ? 7.419 -4.197 -20.760 1.00 88.12 187 ILE A O 1
ATOM 1472 N N . TRP A 1 188 ? 5.808 -5.649 -20.142 1.00 86.94 188 TRP A N 1
ATOM 1473 C CA . TRP A 1 188 ? 6.422 -6.868 -20.673 1.00 86.94 188 TRP A CA 1
ATOM 1474 C C . TRP A 1 188 ? 6.989 -6.727 -22.103 1.00 86.94 188 TRP A C 1
ATOM 1476 O O . TRP A 1 188 ? 8.198 -6.914 -22.273 1.00 86.94 188 TRP A O 1
ATOM 1486 N N . PRO A 1 189 ? 6.208 -6.341 -23.135 1.00 88.25 189 PRO A N 1
ATOM 1487 C CA . PRO A 1 189 ? 6.728 -6.222 -24.500 1.00 88.25 189 PRO A CA 1
ATOM 1488 C C . PRO A 1 189 ? 7.758 -5.095 -24.656 1.00 88.25 189 PRO A C 1
ATOM 1490 O O . PRO A 1 189 ? 8.608 -5.153 -25.546 1.00 88.25 189 PRO A O 1
ATOM 1493 N N . LEU A 1 190 ? 7.708 -4.070 -23.798 1.00 87.50 190 LEU A N 1
ATOM 1494 C CA . LEU A 1 190 ? 8.663 -2.966 -23.829 1.00 87.50 190 LEU A CA 1
ATOM 1495 C C . LEU A 1 190 ? 10.024 -3.411 -23.296 1.00 87.50 190 LEU A C 1
ATOM 1497 O O . LEU A 1 190 ? 11.036 -3.162 -23.944 1.00 87.50 190 LEU A O 1
ATOM 1501 N N . VAL A 1 191 ? 10.054 -4.105 -22.155 1.00 87.00 191 VAL A N 1
ATOM 1502 C CA . VAL A 1 191 ? 11.307 -4.577 -21.541 1.00 87.00 191 VAL A CA 1
ATOM 1503 C C . VAL A 1 191 ? 11.914 -5.761 -22.284 1.00 87.00 191 VAL A C 1
ATOM 1505 O O . VAL A 1 191 ? 13.135 -5.899 -22.292 1.00 87.00 191 VAL A O 1
ATOM 1508 N N . PHE A 1 192 ? 11.100 -6.566 -22.974 1.00 86.75 192 PHE A N 1
ATOM 1509 C CA . PHE A 1 192 ? 11.574 -7.694 -23.779 1.00 86.75 192 PHE A CA 1
ATOM 1510 C C . PHE A 1 192 ? 12.563 -7.271 -24.879 1.00 86.75 192 PHE A C 1
ATOM 1512 O O . PHE A 1 192 ? 13.510 -8.001 -25.170 1.00 86.75 192 PHE A O 1
ATOM 1519 N N . LYS A 1 193 ? 12.403 -6.063 -25.441 1.00 86.50 193 LYS A N 1
ATOM 1520 C CA . LYS A 1 193 ? 13.329 -5.487 -26.436 1.00 86.50 193 LYS A CA 1
ATOM 1521 C C . LYS A 1 193 ? 14.723 -5.192 -25.870 1.00 86.50 193 LYS A C 1
ATOM 1523 O O . LYS A 1 193 ? 15.686 -5.160 -26.627 1.00 86.50 193 LYS A O 1
ATOM 1528 N N . TYR A 1 194 ? 14.832 -5.010 -24.553 1.00 86.69 194 TYR A N 1
ATOM 1529 C CA . TYR A 1 194 ? 16.068 -4.651 -23.847 1.00 86.69 194 TYR A CA 1
ATOM 1530 C C . TYR A 1 194 ? 16.590 -5.790 -22.964 1.00 86.69 194 TYR A C 1
ATOM 1532 O O . TYR A 1 194 ? 17.319 -5.538 -21.999 1.00 86.69 194 TYR A O 1
ATOM 1540 N N . ARG A 1 195 ? 16.205 -7.037 -23.265 1.00 87.06 195 ARG A N 1
ATOM 1541 C CA . ARG A 1 195 ? 16.728 -8.220 -22.575 1.00 87.06 195 ARG A CA 1
ATOM 1542 C C . ARG A 1 195 ? 18.247 -8.322 -22.752 1.00 87.06 195 ARG A C 1
ATOM 1544 O O . ARG A 1 195 ? 18.777 -7.999 -23.819 1.00 87.06 195 ARG A O 1
ATOM 1551 N N . MET A 1 196 ? 18.935 -8.727 -21.690 1.00 79.31 196 MET A N 1
ATOM 1552 C CA . MET A 1 196 ? 20.362 -9.058 -21.728 1.00 79.31 196 MET A CA 1
ATOM 1553 C C . MET A 1 196 ? 20.602 -10.465 -22.251 1.00 79.31 196 MET A C 1
ATOM 1555 O O . MET A 1 196 ? 19.781 -11.355 -21.940 1.00 79.31 196 MET A O 1
#

Mean predicted aligned error: 9.16 Å

InterPro domains:
  IPR000814 TATA-box binding protein [PF00352] (23-104)
  IPR000814 TATA-box binding protein [PF00352] (113-193)
  IPR000814 TATA-box binding protein [PR00686] (26-41)
  IPR000814 TATA-box binding protein [PR00686] (68-86)
  IPR000814 TATA-box binding protein [PR00686] (115-131)
  IPR000814 TATA-box binding protein [PR00686] (139-154)
  IPR000814 TATA-box binding protein [PR00686] (158-174)
  IPR000814 TATA-box binding protein [PTHR10126] (23-195)
  IPR012295 TBP domain superfamily [G3DSA:3.30.310.10] (27-193)
  IPR012295 TBP domain superfamily [G3DSA:3.30.310.10] (31-115)
  IPR015445 TATA-Box binding protein-like 1 [cd04517] (22-193)

Radius of gyration: 23.45 Å; Cα contacts (8 Å, |Δi|>4): 381; chains: 1; bounding box: 56×53×72 Å